Protein AF-A0A9D4Q2X6-F1 (afdb_monomer_lite)

Radius of gyration: 27.47 Å; chains: 1; bounding box: 66×45×101 Å

Foldseek 3Di:
DAWQDDDDDDQVRLQVQLVPDPFFPGKGWDFDDDPPDDTTIDMDTDTDPPDDPDVVVSVVSSVSSVPDQDPVNLVVLLQVLLVVCVVVVDAAAAEDEDDDDPDPVSVSNQSSQVVRNYHYQYDDPDDDPPDDPDNFPPDPPQKDKFFAAPPPRDTDDAPDKGFIKIAHPPDDQADPPCVPVSVPQADPVGIGGPQWIWGAHPVRTIDTQGGVVQWFFFPNDTDRQSVVQVVVVVDQQFPGKGWHFDQDPVTRTDIDMDTDTDPPPPPPDDDDDD

InterPro domains:
  IPR000873 AMP-dependent synthetase/ligase domain [PF00501] (66-124)
  IPR025110 AMP-binding enzyme, C-terminal domain [PF13193] (227-264)
  IPR042099 ANL, N-terminal domain [G3DSA:3.40.50.12780] (132-213)
  IPR045851 AMP-binding enzyme domain superfamily [G3DSA:3.30.300.30] (6-74)
  IPR045851 AMP-binding enzyme domain superfamily [G3DSA:3.30.300.30] (214-271)

Structure (mmCIF, N/CA/C/O backbone):
data_AF-A0A9D4Q2X6-F1
#
_entry.id   AF-A0A9D4Q2X6-F1
#
loop_
_atom_site.group_PDB
_atom_site.id
_atom_site.type_symbol
_atom_site.label_atom_id
_atom_site.label_alt_id
_atom_site.label_comp_id
_atom_site.label_asym_id
_atom_site.label_entity_id
_atom_site.label_seq_id
_atom_site.pdbx_PDB_ins_code
_atom_site.Cartn_x
_atom_site.Cartn_y
_atom_site.Cartn_z
_atom_site.occupancy
_atom_site.B_iso_or_equiv
_atom_site.auth_seq_id
_atom_site.auth_comp_id
_atom_site.auth_asym_id
_atom_site.auth_atom_id
_atom_site.pdbx_PDB_model_num
ATOM 1 N N . MET A 1 1 ? -19.205 -0.829 34.570 1.00 40.19 1 MET A N 1
ATOM 2 C CA . MET A 1 1 ? -19.498 -1.895 33.592 1.00 40.19 1 MET A CA 1
ATOM 3 C C . MET A 1 1 ? -20.241 -1.266 32.429 1.00 40.19 1 MET A C 1
ATOM 5 O O . MET A 1 1 ? -21.337 -0.755 32.636 1.00 40.19 1 MET A O 1
ATOM 9 N N . LEU A 1 2 ? -19.622 -1.224 31.252 1.00 48.28 2 LEU A N 1
ATOM 10 C CA . LEU A 1 2 ? -20.220 -0.668 30.037 1.00 48.28 2 LEU A CA 1
ATOM 11 C C . LEU A 1 2 ? -20.752 -1.806 29.184 1.00 48.28 2 LEU A C 1
ATOM 13 O O . LEU A 1 2 ? -19.996 -2.713 28.873 1.00 48.28 2 LEU A O 1
ATOM 17 N N . ILE A 1 3 ? -22.026 -1.750 28.811 1.00 49.75 3 ILE A N 1
ATOM 18 C CA . ILE A 1 3 ? -22.665 -2.747 27.951 1.00 49.75 3 ILE A CA 1
ATOM 19 C C . ILE A 1 3 ? -22.844 -2.111 26.568 1.00 49.75 3 ILE A C 1
ATOM 21 O O . ILE A 1 3 ? -23.600 -1.145 26.438 1.00 49.75 3 ILE A O 1
ATOM 25 N N . CYS A 1 4 ? -22.145 -2.623 25.552 1.00 48.72 4 CYS A N 1
ATOM 26 C CA . CYS A 1 4 ? -22.292 -2.166 24.167 1.00 48.72 4 CYS A CA 1
ATOM 27 C C . CYS A 1 4 ? -23.236 -3.119 23.419 1.00 48.72 4 CYS A C 1
ATOM 29 O O . CYS A 1 4 ? -22.913 -4.284 23.213 1.00 48.72 4 CYS A O 1
ATOM 31 N N . GLN A 1 5 ? -24.432 -2.646 23.058 1.00 49.84 5 GLN A N 1
ATOM 32 C CA . GLN A 1 5 ? -25.509 -3.493 22.517 1.00 49.84 5 GLN A CA 1
ATOM 33 C C . GLN A 1 5 ? -25.653 -3.439 20.987 1.00 49.84 5 GLN A C 1
ATOM 35 O O . GLN A 1 5 ? -26.525 -4.106 20.436 1.00 49.84 5 GLN A O 1
ATOM 40 N N . THR A 1 6 ? -24.853 -2.634 20.283 1.00 46.28 6 THR A N 1
ATOM 41 C CA . THR A 1 6 ? -25.181 -2.232 18.903 1.00 46.28 6 THR A CA 1
ATOM 42 C C . THR A 1 6 ? -24.290 -2.832 17.815 1.00 46.28 6 THR A C 1
ATOM 44 O O . THR A 1 6 ? -24.680 -2.763 16.649 1.00 46.28 6 THR A O 1
ATOM 47 N N . ARG A 1 7 ? -23.133 -3.439 18.135 1.00 55.47 7 ARG A N 1
ATOM 48 C CA . ARG A 1 7 ? -22.197 -3.998 17.133 1.00 55.47 7 ARG A CA 1
ATOM 49 C C . ARG A 1 7 ? -21.398 -5.202 17.644 1.00 55.47 7 ARG A C 1
ATOM 51 O O . ARG A 1 7 ? -21.260 -5.402 18.848 1.00 55.47 7 ARG A O 1
ATOM 58 N N . LYS A 1 8 ? -20.874 -6.005 16.710 1.00 58.06 8 LYS A N 1
ATOM 59 C CA . LYS A 1 8 ? -20.027 -7.172 17.001 1.00 58.06 8 LYS A CA 1
ATOM 60 C C . LYS A 1 8 ? -18.564 -6.738 17.086 1.00 58.06 8 LYS A C 1
ATOM 62 O O . LYS A 1 8 ? -17.915 -6.593 16.058 1.00 58.06 8 LYS A O 1
ATOM 67 N N . PHE A 1 9 ? -18.054 -6.575 18.299 1.00 61.25 9 PHE A N 1
ATOM 68 C CA . PHE A 1 9 ? -16.627 -6.381 18.557 1.00 61.25 9 PHE A CA 1
ATOM 69 C C . PHE A 1 9 ? -16.015 -7.684 19.071 1.00 61.25 9 PHE A C 1
ATOM 71 O O . PHE A 1 9 ? -16.656 -8.400 19.844 1.00 61.25 9 PHE A O 1
ATOM 78 N N . SER A 1 10 ? -14.771 -7.986 18.698 1.00 66.25 10 SER A N 1
ATOM 79 C CA . SER A 1 10 ? -13.974 -8.907 19.514 1.00 66.25 10 SER A CA 1
ATOM 80 C C . SER A 1 10 ? -13.552 -8.209 20.815 1.00 66.25 10 SER A C 1
ATOM 82 O O . SER A 1 10 ? -13.414 -6.983 20.845 1.00 66.25 10 SER A O 1
ATOM 84 N N . ALA A 1 11 ? -13.335 -8.973 21.890 1.00 71.50 11 ALA A N 1
ATOM 85 C CA . ALA A 1 11 ? -12.927 -8.410 23.182 1.00 71.50 11 ALA A CA 1
ATOM 86 C C . ALA A 1 11 ? -11.662 -7.544 23.049 1.00 71.50 11 ALA A C 1
ATOM 88 O O . ALA A 1 11 ? -11.651 -6.402 23.493 1.00 71.50 11 ALA A O 1
ATOM 89 N N . SER A 1 12 ? -10.662 -8.031 22.311 1.00 72.25 12 SER A N 1
ATOM 90 C CA . SER A 1 12 ? -9.411 -7.310 22.062 1.00 72.25 12 SER A CA 1
ATOM 91 C C . SER A 1 12 ? -9.580 -6.032 21.232 1.00 72.25 12 SER A C 1
ATOM 93 O O . SER A 1 12 ? -8.856 -5.066 21.443 1.00 72.25 12 SER A O 1
ATOM 95 N N . GLU A 1 13 ? -10.520 -5.996 20.278 1.00 71.69 13 GLU A N 1
ATOM 96 C CA . GLU A 1 13 ? -10.790 -4.780 19.490 1.00 71.69 13 GLU A CA 1
ATOM 97 C C . GLU A 1 13 ? -11.458 -3.702 20.352 1.00 71.69 13 GLU A C 1
ATOM 99 O O . GLU A 1 13 ? -11.101 -2.529 20.261 1.00 71.69 13 GLU A O 1
ATOM 104 N N . ALA A 1 14 ? -12.405 -4.102 21.206 1.00 75.19 14 ALA A N 1
ATOM 105 C CA . ALA A 1 14 ? -13.055 -3.189 22.138 1.00 75.19 14 ALA A CA 1
ATOM 106 C C . ALA A 1 14 ? -12.073 -2.660 23.196 1.00 75.19 14 ALA A C 1
ATOM 108 O O . ALA A 1 14 ? -12.105 -1.472 23.506 1.00 75.19 14 ALA A O 1
ATOM 109 N N . GLU A 1 15 ? -11.176 -3.510 23.708 1.00 82.69 15 GLU A N 1
ATOM 110 C CA . GLU A 1 15 ? -10.098 -3.095 24.616 1.00 82.69 15 GLU A CA 1
ATOM 111 C C . GLU A 1 15 ? -9.173 -2.077 23.949 1.00 82.69 15 GLU A C 1
ATOM 113 O O . GLU A 1 15 ? -8.945 -1.006 24.504 1.00 82.69 15 GLU A O 1
ATOM 118 N N . HIS A 1 16 ? -8.695 -2.365 22.735 1.00 80.75 16 HIS A N 1
ATOM 119 C CA . HIS A 1 16 ? -7.796 -1.460 22.022 1.00 80.75 16 HIS A CA 1
ATOM 120 C C . HIS A 1 16 ? -8.426 -0.085 21.783 1.00 80.75 16 HIS A C 1
ATOM 122 O O . HIS A 1 16 ? -7.803 0.928 22.080 1.00 80.75 16 HIS A O 1
ATOM 128 N N . CYS A 1 17 ? -9.679 -0.049 21.322 1.00 80.38 17 CYS A N 1
ATOM 129 C CA . CYS A 1 17 ? -10.402 1.201 21.109 1.00 80.38 17 CYS A CA 1
ATOM 130 C C . CYS A 1 17 ? -10.597 1.988 22.414 1.00 80.38 17 CYS A C 1
ATOM 132 O O . CYS A 1 17 ? -10.368 3.191 22.449 1.00 80.38 17 CYS A O 1
ATOM 134 N N . LEU A 1 18 ? -10.983 1.322 23.506 1.00 84.62 18 LEU A N 1
ATOM 135 C CA . LEU A 1 18 ? -11.177 1.997 24.791 1.00 84.62 18 LEU A CA 1
ATOM 136 C C . LEU A 1 18 ? -9.863 2.560 25.353 1.00 84.62 18 LEU A C 1
ATOM 138 O O . LEU A 1 18 ? -9.887 3.632 25.950 1.00 84.62 18 LEU A O 1
ATOM 142 N N . MET A 1 19 ? -8.726 1.895 25.124 1.00 86.25 19 MET A N 1
ATOM 143 C CA . MET A 1 19 ? -7.404 2.374 25.554 1.00 86.25 19 MET A CA 1
ATOM 144 C C . MET A 1 19 ? -6.960 3.684 24.883 1.00 86.25 19 MET A C 1
ATOM 146 O O . MET A 1 19 ? -6.108 4.384 25.434 1.00 86.25 19 MET A O 1
ATOM 150 N N . GLU A 1 20 ? -7.519 4.037 23.722 1.00 84.75 20 GLU A N 1
ATOM 151 C CA . GLU A 1 20 ? -7.217 5.299 23.029 1.00 84.75 20 GLU A CA 1
ATOM 152 C C . GLU A 1 20 ? -7.925 6.510 23.651 1.00 84.75 20 GLU A C 1
ATOM 154 O O . GLU A 1 20 ? -7.536 7.655 23.412 1.00 84.75 20 GLU A O 1
ATOM 159 N N . HIS A 1 21 ? -8.940 6.282 24.485 1.00 86.50 21 HIS A N 1
ATOM 160 C CA . HIS A 1 21 ? -9.690 7.357 25.113 1.00 86.50 21 HIS A CA 1
ATOM 161 C C . HIS A 1 21 ? -8.892 8.033 26.244 1.00 86.50 21 HIS A C 1
ATOM 163 O O . HIS A 1 21 ? -8.263 7.387 27.087 1.00 86.50 21 HIS A O 1
ATOM 169 N N . GLU A 1 22 ? -8.957 9.364 26.328 1.00 89.00 22 GLU A N 1
ATOM 170 C CA . GLU A 1 22 ? -8.190 10.161 27.302 1.00 89.00 22 GLU A CA 1
ATOM 171 C C . GLU A 1 22 ? -8.501 9.818 28.768 1.00 89.00 22 GLU A C 1
ATOM 173 O O . GLU A 1 22 ? -7.621 9.864 29.629 1.00 89.00 22 GLU A O 1
ATOM 178 N N . ALA A 1 23 ? -9.734 9.401 29.043 1.00 88.50 23 ALA A N 1
ATOM 179 C CA . ALA A 1 23 ? -10.180 9.040 30.382 1.00 88.50 23 ALA A CA 1
ATOM 180 C C . ALA A 1 23 ? -9.752 7.632 30.830 1.00 88.50 23 ALA A C 1
ATOM 182 O O . ALA A 1 23 ? -9.864 7.333 32.017 1.00 88.50 23 ALA A O 1
ATOM 183 N N . VAL A 1 24 ? -9.304 6.761 29.919 1.00 89.44 24 VAL A N 1
ATOM 184 C CA . VAL A 1 24 ? -9.076 5.332 30.195 1.00 89.44 24 VAL A CA 1
ATOM 185 C C . VAL A 1 24 ? -7.614 5.084 30.548 1.00 89.44 24 VAL A C 1
ATOM 187 O O . VAL A 1 24 ? -6.710 5.414 29.788 1.00 89.44 24 VAL A O 1
ATOM 190 N N . GLU A 1 25 ? -7.381 4.524 31.730 1.00 90.31 25 GLU A N 1
ATOM 191 C CA . GLU A 1 25 ? -6.063 4.084 32.195 1.00 90.31 25 GLU A CA 1
ATOM 192 C C . GLU A 1 25 ? -5.816 2.614 31.859 1.00 90.31 25 GLU A C 1
ATOM 194 O O . GLU A 1 25 ? -4.731 2.268 31.399 1.00 90.31 25 GLU A O 1
ATOM 199 N N . ASP A 1 26 ? -6.833 1.779 32.070 1.00 89.12 26 ASP A N 1
ATOM 200 C CA . ASP A 1 26 ? -6.803 0.343 31.809 1.00 89.12 26 ASP A CA 1
ATOM 201 C C . ASP A 1 26 ? -8.219 -0.167 31.506 1.00 89.12 26 ASP A C 1
ATOM 203 O O . ASP A 1 26 ? -9.219 0.443 31.910 1.00 89.12 26 ASP A O 1
ATOM 207 N N . VAL A 1 27 ? -8.329 -1.284 30.792 1.00 90.06 27 VAL A N 1
ATOM 208 C CA . VAL A 1 27 ? -9.616 -1.854 30.392 1.00 90.06 27 VAL A CA 1
ATOM 209 C C . VAL A 1 27 ? -9.547 -3.366 30.231 1.00 90.06 27 VAL A C 1
ATOM 211 O O . VAL A 1 27 ? -8.578 -3.918 29.725 1.00 90.06 27 VAL A O 1
ATOM 214 N N . SER A 1 28 ? -10.632 -4.035 30.609 1.00 85.69 28 SER A N 1
ATOM 215 C CA . SER A 1 28 ? -10.859 -5.440 30.281 1.00 85.69 28 SER A CA 1
ATOM 216 C C . SER A 1 28 ? -12.276 -5.638 29.758 1.00 85.69 28 SER A C 1
ATOM 218 O O . SER A 1 28 ? -13.238 -5.127 30.343 1.00 85.69 28 SER A O 1
ATOM 220 N N . VAL A 1 29 ? -12.416 -6.376 28.655 1.00 84.06 29 VAL A N 1
ATOM 221 C CA . VAL A 1 29 ? -13.706 -6.658 28.015 1.00 84.06 29 VAL A CA 1
ATOM 222 C C . VAL A 1 29 ? -14.030 -8.142 28.120 1.00 84.06 29 VAL A C 1
ATOM 224 O O . VAL A 1 29 ? -13.258 -9.011 27.729 1.00 84.06 29 VAL A O 1
ATOM 227 N N . THR A 1 30 ? -15.226 -8.442 28.620 1.00 80.50 30 THR A N 1
ATOM 228 C CA . THR A 1 30 ? -15.731 -9.811 28.778 1.00 80.50 30 THR A CA 1
ATOM 229 C C . THR A 1 30 ? -17.093 -9.956 28.115 1.00 80.50 30 THR A C 1
ATOM 231 O O . THR A 1 30 ? -17.861 -9.003 28.056 1.00 80.50 30 THR A O 1
ATOM 234 N N . GLY A 1 31 ? -17.409 -11.138 27.590 1.00 74.75 31 GLY A N 1
ATOM 235 C CA . GLY A 1 31 ? -18.745 -11.426 27.068 1.00 74.75 31 GLY A CA 1
ATOM 236 C C . GLY A 1 31 ? -19.702 -11.791 28.201 1.00 74.75 31 GLY A C 1
ATOM 237 O O . GLY A 1 31 ? -19.431 -12.726 28.952 1.00 74.75 31 GLY A O 1
ATOM 238 N N . ILE A 1 32 ? -20.823 -11.079 28.324 1.00 74.94 32 ILE A N 1
ATOM 239 C CA . ILE A 1 32 ? -21.954 -11.508 29.151 1.00 74.94 32 ILE A CA 1
ATOM 240 C C . ILE A 1 32 ? -22.856 -12.384 28.273 1.00 74.94 32 ILE A C 1
ATOM 242 O O . ILE A 1 32 ? -23.404 -11.873 27.289 1.00 74.94 32 ILE A O 1
ATOM 246 N N . PRO A 1 33 ? -23.055 -13.670 28.615 1.00 67.94 33 PRO A N 1
ATOM 247 C CA . PRO A 1 33 ? -23.940 -14.546 27.858 1.00 67.94 33 PRO A CA 1
ATOM 248 C C . PRO A 1 33 ? -25.366 -13.988 27.845 1.00 67.94 33 PRO A C 1
ATOM 250 O O . PRO A 1 33 ? -25.947 -13.744 28.906 1.00 67.94 33 PRO A O 1
ATOM 253 N N . ALA A 1 34 ? -25.938 -13.795 26.656 1.00 64.19 34 ALA A N 1
ATOM 254 C CA . ALA A 1 34 ? -27.324 -13.374 26.486 1.00 64.19 34 ALA A CA 1
ATOM 255 C C . ALA A 1 34 ? -28.153 -14.488 25.819 1.00 64.19 34 ALA A C 1
ATOM 257 O O . ALA A 1 34 ? -27.620 -15.216 24.986 1.00 64.19 34 ALA A O 1
ATOM 258 N N . PRO A 1 35 ? -29.450 -14.641 26.159 1.00 57.12 35 PRO A N 1
ATOM 259 C CA . PRO A 1 35 ? -30.280 -15.730 25.632 1.00 57.12 35 PRO A CA 1
ATOM 260 C C . PRO A 1 35 ? -30.476 -15.684 24.109 1.00 57.12 35 PRO A C 1
ATOM 262 O O . PRO A 1 35 ? -30.512 -16.731 23.468 1.00 57.12 35 PRO A O 1
ATOM 265 N N . ASP A 1 36 ? -30.566 -14.474 23.544 1.00 61.09 36 ASP A N 1
ATOM 266 C CA . ASP A 1 36 ? -30.977 -14.242 22.149 1.00 61.09 36 ASP A CA 1
ATOM 267 C C . ASP A 1 36 ? -29.919 -13.491 21.313 1.00 61.09 36 ASP A C 1
ATOM 269 O O . ASP A 1 36 ? -30.036 -13.390 20.090 1.00 61.09 36 ASP A O 1
ATOM 273 N N . LEU A 1 37 ? -28.873 -12.9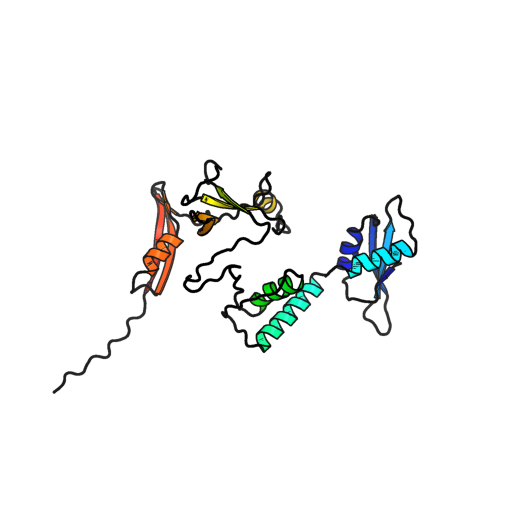65 21.961 1.00 53.72 37 LEU A N 1
ATOM 274 C CA . LEU A 1 37 ? -27.729 -12.320 21.320 1.00 53.72 37 LEU A CA 1
ATOM 275 C C . LEU A 1 37 ? -26.468 -13.151 21.569 1.00 53.72 37 LEU A C 1
ATOM 277 O O . LEU A 1 37 ? -26.217 -13.600 22.682 1.00 53.72 37 LEU A O 1
ATOM 281 N N . GLN A 1 38 ? -25.642 -13.286 20.532 1.00 57.28 38 GLN A N 1
ATOM 282 C CA . GLN A 1 38 ? -24.224 -13.621 20.680 1.00 57.28 38 GLN A CA 1
ATOM 283 C C . GLN A 1 38 ? -23.616 -12.685 21.752 1.00 57.28 38 GLN A C 1
ATOM 285 O O . GLN A 1 38 ? -23.950 -11.502 21.724 1.00 57.28 38 GLN A O 1
ATOM 290 N N . ASP A 1 39 ? -22.824 -13.222 22.692 1.00 62.94 39 ASP A N 1
ATOM 291 C CA . ASP A 1 39 ? -22.365 -12.580 23.943 1.00 62.94 39 ASP A CA 1
ATOM 292 C C . ASP A 1 39 ? -22.304 -11.044 23.918 1.00 62.94 39 ASP A C 1
ATOM 294 O O . ASP A 1 39 ? -21.647 -10.446 23.064 1.00 62.94 39 ASP A O 1
ATOM 298 N N . ILE A 1 40 ? -22.955 -10.390 24.886 1.00 67.12 40 ILE A N 1
ATOM 299 C CA . ILE A 1 40 ? -22.950 -8.928 24.979 1.00 67.12 40 ILE A CA 1
ATOM 300 C C . ILE A 1 40 ? -21.611 -8.482 25.581 1.00 67.12 40 ILE A C 1
ATOM 302 O O . ILE A 1 40 ? -21.337 -8.821 26.736 1.00 67.12 40 ILE A O 1
ATOM 306 N N . PRO A 1 41 ? -20.779 -7.708 24.864 1.00 67.62 41 PRO A N 1
ATOM 307 C CA . PRO A 1 41 ? -19.504 -7.253 25.397 1.00 67.62 41 PRO A CA 1
ATOM 308 C C . PRO A 1 41 ? -19.729 -6.272 26.555 1.00 67.62 41 PRO A C 1
ATOM 310 O O . PRO A 1 41 ? -20.419 -5.254 26.423 1.00 67.62 41 PRO A O 1
ATOM 313 N N . ALA A 1 42 ? -19.123 -6.596 27.692 1.00 79.50 42 ALA A N 1
ATOM 314 C CA . ALA A 1 42 ? -19.109 -5.815 28.911 1.00 79.50 42 ALA A CA 1
ATOM 315 C C . ALA A 1 42 ? -17.682 -5.384 29.254 1.00 79.50 42 ALA A C 1
ATOM 317 O O . ALA A 1 42 ? -16.818 -6.223 29.514 1.00 79.50 42 ALA A O 1
ATOM 318 N N . ALA A 1 43 ? -17.447 -4.072 29.283 1.00 83.12 43 ALA A N 1
ATOM 319 C CA . ALA A 1 43 ? -16.150 -3.501 29.629 1.00 83.12 43 ALA A CA 1
ATOM 320 C C . ALA A 1 43 ? -16.091 -3.074 31.103 1.00 83.12 43 ALA A C 1
ATOM 322 O O . ALA A 1 43 ? -17.002 -2.406 31.622 1.00 83.12 43 ALA A O 1
ATOM 323 N N . ILE A 1 44 ? -14.994 -3.425 31.768 1.00 86.31 44 ILE A N 1
ATOM 324 C CA . ILE A 1 44 ? -14.558 -2.862 33.045 1.00 86.31 44 ILE A CA 1
ATOM 325 C C . ILE A 1 44 ? -13.431 -1.887 32.721 1.00 86.31 44 ILE A C 1
ATOM 327 O O . ILE A 1 44 ? -12.443 -2.278 32.113 1.00 86.31 44 ILE A O 1
ATOM 331 N N . VAL A 1 45 ? -13.607 -0.622 33.099 1.00 88.06 45 VAL A N 1
ATOM 332 C CA . VAL A 1 45 ? -12.703 0.479 32.754 1.00 88.06 45 VAL A CA 1
ATOM 333 C C . VAL A 1 45 ? -12.138 1.068 34.038 1.00 88.06 45 VAL A C 1
ATOM 335 O O . VAL A 1 45 ? -12.902 1.409 34.945 1.00 88.06 45 VAL A O 1
ATOM 338 N N . VAL A 1 46 ? -10.818 1.203 34.098 1.00 88.81 46 VAL A N 1
ATOM 339 C CA . VAL A 1 46 ? -10.099 1.986 35.104 1.00 88.81 46 VAL A CA 1
ATOM 340 C C . VAL A 1 46 ? -9.879 3.378 34.526 1.00 88.81 46 VAL A C 1
ATOM 342 O O . VAL A 1 46 ? -9.381 3.518 33.411 1.00 88.81 46 VAL A O 1
ATOM 345 N N . THR A 1 47 ? -10.294 4.412 35.253 1.00 90.69 47 THR A N 1
ATOM 346 C CA . THR A 1 47 ? -10.209 5.801 34.787 1.00 90.69 47 THR A CA 1
ATOM 347 C C . THR A 1 47 ? -8.946 6.486 35.291 1.00 90.69 47 THR A C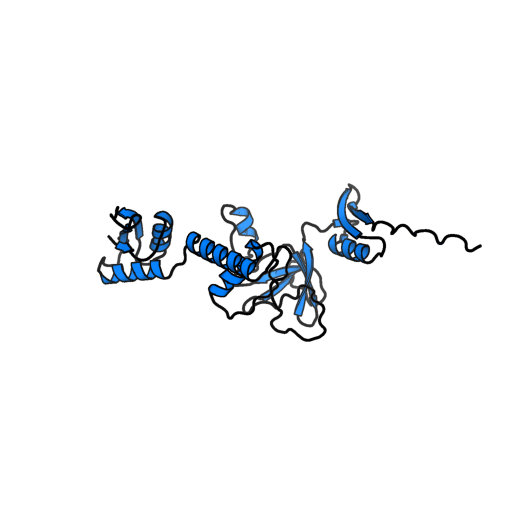 1
ATOM 349 O O . THR A 1 47 ? -8.629 6.357 36.473 1.00 90.69 47 THR A O 1
ATOM 352 N N . ARG A 1 48 ? -8.296 7.295 34.445 1.00 89.69 48 ARG A N 1
ATOM 353 C CA . ARG A 1 48 ? -7.147 8.123 34.844 1.00 89.69 48 ARG A CA 1
ATOM 354 C C . ARG A 1 48 ? -7.532 9.142 35.924 1.00 89.69 48 ARG A C 1
ATOM 356 O O . ARG A 1 48 ? -8.678 9.594 36.013 1.00 89.69 48 ARG A O 1
ATOM 363 N N . ASN A 1 49 ? -6.542 9.573 36.707 1.00 82.94 49 ASN A N 1
ATOM 364 C CA . ASN A 1 49 ? -6.709 10.619 37.720 1.00 82.94 49 ASN A CA 1
ATOM 365 C C . ASN A 1 49 ? -7.301 11.908 37.119 1.00 82.94 49 ASN A C 1
ATOM 367 O O . ASN A 1 49 ? -6.740 12.478 36.188 1.00 82.94 49 ASN A O 1
ATOM 371 N N . GLY A 1 50 ? -8.416 12.379 37.687 1.00 85.06 50 GLY A N 1
ATOM 372 C CA . GLY A 1 50 ? -9.142 13.570 37.223 1.00 85.06 50 GLY A CA 1
ATOM 373 C C . GLY A 1 50 ? -10.471 13.269 36.524 1.00 85.06 50 GLY A C 1
ATOM 374 O O . GLY A 1 50 ? -11.290 14.174 36.378 1.00 85.06 50 GLY A O 1
ATOM 375 N N . TYR A 1 51 ? -10.730 12.006 36.178 1.00 86.75 51 TYR A N 1
ATOM 376 C CA . TYR A 1 51 ? -12.005 11.564 35.619 1.00 86.75 51 TYR A CA 1
ATOM 377 C C . TYR A 1 51 ? -12.851 10.872 36.691 1.00 86.75 51 TYR A C 1
ATOM 379 O O . TYR A 1 51 ? -12.350 10.083 37.490 1.00 86.75 51 TYR A O 1
ATOM 387 N N . THR A 1 52 ? -14.148 11.188 36.727 1.00 86.00 52 THR A N 1
ATOM 388 C CA . THR A 1 52 ? -15.104 10.543 37.637 1.00 86.00 52 THR A CA 1
ATOM 389 C C . THR A 1 52 ? -15.894 9.495 36.856 1.00 86.00 52 THR A C 1
ATOM 391 O O . THR A 1 52 ? -16.429 9.833 35.800 1.00 86.00 52 THR A O 1
ATOM 394 N N . PRO A 1 53 ? -16.002 8.246 37.342 1.00 86.25 53 PRO A N 1
ATOM 395 C CA . PRO A 1 53 ? -16.793 7.210 36.690 1.00 86.25 53 PRO A CA 1
ATOM 396 C C . PRO A 1 53 ? -18.291 7.478 36.895 1.00 86.25 53 PRO A C 1
ATOM 398 O O . PRO A 1 53 ? -18.923 6.936 37.802 1.00 86.25 53 PRO A O 1
ATOM 401 N N . ASP A 1 54 ? -18.850 8.350 36.059 1.00 90.06 54 ASP A N 1
ATOM 402 C CA . ASP A 1 54 ? -20.267 8.699 36.024 1.00 90.06 54 ASP A CA 1
ATOM 403 C C . ASP A 1 54 ? -20.962 8.157 34.760 1.00 90.06 54 ASP A C 1
ATOM 405 O O . ASP A 1 54 ? -20.344 7.597 33.849 1.00 90.06 54 ASP A O 1
ATOM 409 N N . GLN A 1 55 ? -22.290 8.296 34.706 1.00 84.75 55 GLN A N 1
ATOM 410 C CA . GLN A 1 55 ? -23.072 7.851 33.549 1.00 84.75 55 GLN A CA 1
ATOM 411 C C . GLN A 1 55 ? -22.701 8.625 32.273 1.00 84.75 55 GLN A C 1
ATOM 413 O O . GLN A 1 55 ? -22.783 8.081 31.176 1.00 84.75 55 GLN A O 1
ATOM 418 N N . LYS A 1 56 ? -22.252 9.876 32.415 1.00 86.19 56 LYS A N 1
ATOM 419 C CA . LYS A 1 56 ? -21.860 10.726 31.293 1.00 86.19 56 LYS A CA 1
ATOM 420 C C . LYS A 1 56 ? -20.601 10.189 30.615 1.00 86.19 56 LYS A C 1
ATOM 422 O O . LYS A 1 56 ? -20.606 10.025 29.401 1.00 86.19 56 LYS A O 1
ATOM 427 N N . LEU A 1 57 ? -19.572 9.854 31.389 1.00 86.00 57 LEU A N 1
ATOM 428 C CA . LEU A 1 57 ? -18.358 9.208 30.903 1.00 86.00 57 LEU A CA 1
ATOM 429 C C . LEU A 1 57 ? -18.668 7.831 30.310 1.00 86.00 57 LEU A C 1
ATOM 431 O O . LEU A 1 57 ? -18.101 7.445 29.294 1.00 86.00 57 LEU A O 1
ATOM 435 N N . ALA A 1 58 ? -19.601 7.093 30.912 1.00 85.06 58 ALA A N 1
ATOM 436 C CA . ALA A 1 58 ? -20.035 5.814 30.369 1.00 85.06 58 ALA A CA 1
ATOM 437 C C . ALA A 1 58 ? -20.665 5.940 28.973 1.00 85.06 58 ALA A C 1
ATOM 439 O O . ALA A 1 58 ? -20.430 5.089 28.116 1.00 85.06 58 ALA A O 1
ATOM 440 N N . ASP A 1 59 ? -21.472 6.972 28.740 1.00 83.75 59 ASP A N 1
ATOM 441 C CA . ASP A 1 59 ? -22.102 7.203 27.441 1.00 83.75 59 ASP A CA 1
ATOM 442 C C . ASP A 1 59 ? -21.121 7.796 26.417 1.00 83.75 59 ASP A C 1
ATOM 444 O O . ASP A 1 59 ? -21.170 7.422 25.247 1.00 83.75 59 ASP A O 1
ATOM 448 N N . ASP A 1 60 ? -20.172 8.616 26.868 1.00 86.00 60 ASP A N 1
ATOM 449 C CA . ASP A 1 60 ? -19.055 9.129 26.066 1.00 86.00 60 ASP A CA 1
ATOM 450 C C . ASP A 1 60 ? -18.148 7.999 25.550 1.00 86.00 60 ASP A C 1
ATOM 452 O O . ASP A 1 60 ? -17.919 7.867 24.350 1.00 86.00 60 ASP A O 1
ATOM 456 N N . LEU A 1 61 ? -17.749 7.072 26.427 1.00 84.94 61 LEU A N 1
ATOM 457 C CA . LEU A 1 61 ? -16.965 5.891 26.048 1.00 84.94 61 LEU A CA 1
ATOM 458 C C . LEU A 1 61 ? -17.712 4.985 25.059 1.00 84.94 61 LEU A C 1
ATOM 460 O O . LEU A 1 61 ? -17.106 4.429 24.144 1.00 84.94 61 LEU A O 1
ATOM 464 N N . LYS A 1 62 ? -19.036 4.839 25.201 1.00 81.69 62 LYS A N 1
ATOM 465 C CA . LYS A 1 62 ? -19.844 4.096 24.218 1.00 81.69 62 LYS A CA 1
ATOM 466 C C . LYS A 1 62 ? -19.863 4.791 22.860 1.00 81.69 62 LYS A C 1
ATOM 468 O O . LYS A 1 62 ? -19.806 4.103 21.845 1.00 81.69 62 LYS A O 1
ATOM 473 N N . LEU A 1 63 ? -19.971 6.121 22.836 1.00 80.81 63 LEU A N 1
ATOM 474 C CA . LEU A 1 63 ? -19.925 6.909 21.603 1.00 80.81 63 LEU A CA 1
ATOM 475 C C . LEU A 1 63 ? -18.557 6.798 20.930 1.00 80.81 63 LEU A C 1
ATOM 477 O O . LEU A 1 63 ? -18.507 6.546 19.729 1.00 80.81 63 LEU A O 1
ATOM 481 N N . HIS A 1 64 ? -17.475 6.887 21.705 1.00 81.94 64 HIS A N 1
ATOM 482 C CA . HIS A 1 64 ? -16.110 6.707 21.217 1.00 81.94 64 HIS A CA 1
ATOM 483 C C . HIS A 1 64 ? -15.931 5.354 20.518 1.00 81.94 64 HIS A C 1
ATOM 485 O O . HIS A 1 64 ? -15.449 5.299 19.392 1.00 81.94 64 HIS A O 1
ATOM 491 N N . VAL A 1 65 ? -16.408 4.268 21.134 1.00 76.00 65 VAL A N 1
ATOM 492 C CA . VAL A 1 65 ? -16.368 2.929 20.524 1.00 76.00 65 VAL A CA 1
ATOM 493 C C . VAL A 1 65 ? -17.283 2.822 19.296 1.00 76.00 65 VAL A C 1
ATOM 495 O O . VAL A 1 65 ? -16.956 2.123 18.340 1.00 76.00 65 VAL A O 1
ATOM 498 N N . ALA A 1 66 ? -18.432 3.504 19.291 1.00 69.19 66 ALA A N 1
ATOM 499 C CA . ALA A 1 66 ? -19.399 3.441 18.193 1.00 69.19 66 ALA A CA 1
ATOM 500 C C . ALA A 1 66 ? -18.943 4.168 16.913 1.00 69.19 66 ALA A C 1
ATOM 502 O O . ALA A 1 66 ? -19.375 3.784 15.818 1.00 69.19 66 ALA A O 1
ATOM 503 N N . ASP A 1 67 ? -18.103 5.196 17.049 1.00 68.75 67 ASP A N 1
ATOM 504 C CA . ASP A 1 67 ? -17.565 5.974 15.925 1.00 68.75 67 ASP A CA 1
ATOM 505 C C . ASP A 1 67 ? -16.409 5.257 15.206 1.00 68.75 67 ASP A C 1
ATOM 507 O O . ASP A 1 67 ? -16.101 5.543 14.050 1.00 68.75 67 ASP A O 1
ATOM 511 N N . GLN A 1 68 ? -15.814 4.247 15.843 1.00 68.69 68 GLN A N 1
ATOM 512 C CA . GLN A 1 68 ? -14.741 3.462 15.245 1.00 68.69 68 GLN A CA 1
ATOM 513 C C . GLN A 1 68 ? -15.282 2.367 14.311 1.00 68.69 68 GLN A C 1
ATOM 515 O O . GLN A 1 68 ? -16.345 1.771 14.520 1.00 68.69 68 GLN A O 1
ATOM 520 N N . VAL A 1 69 ? -14.524 2.081 13.250 1.00 65.44 69 VAL A N 1
ATOM 521 C CA . VAL A 1 69 ? -14.746 0.931 12.363 1.00 65.44 69 VAL A CA 1
ATOM 522 C C . VAL A 1 69 ? -13.637 -0.074 12.627 1.00 65.44 69 VAL A C 1
ATOM 524 O O . VAL A 1 69 ? -12.464 0.225 12.416 1.00 65.44 69 VAL A O 1
ATOM 527 N N . THR A 1 70 ? -13.994 -1.282 13.056 1.00 71.38 70 THR A N 1
ATOM 528 C CA . THR A 1 70 ? -12.994 -2.331 13.280 1.00 71.38 70 THR A CA 1
ATOM 529 C C . THR A 1 70 ? -12.432 -2.859 11.957 1.00 71.38 70 THR A C 1
ATOM 531 O O . THR A 1 70 ? -13.069 -2.783 10.900 1.00 71.38 70 THR A O 1
ATOM 534 N N . TYR A 1 71 ? -11.247 -3.474 11.997 1.00 66.75 71 TYR A N 1
ATOM 535 C CA . TYR A 1 71 ? -10.666 -4.131 10.821 1.00 66.75 71 TYR A CA 1
ATOM 536 C C . TYR A 1 71 ? -11.546 -5.264 10.283 1.00 66.75 71 TYR A C 1
ATOM 538 O O . TYR A 1 71 ? -11.595 -5.487 9.069 1.00 66.75 71 TYR A O 1
ATOM 546 N N . SER A 1 72 ? -12.231 -5.991 11.168 1.00 70.25 72 SER A N 1
ATOM 547 C CA . SER A 1 72 ? -13.175 -7.043 10.794 1.00 70.25 72 SER A CA 1
ATOM 548 C C . SER A 1 72 ? -14.389 -6.468 10.053 1.00 70.25 72 SER A C 1
ATOM 550 O O . SER A 1 72 ? -14.703 -6.920 8.949 1.00 70.25 72 SER A O 1
ATOM 552 N N . GLU A 1 73 ? -14.997 -5.400 10.576 1.00 74.56 73 GLU A N 1
ATOM 553 C CA . G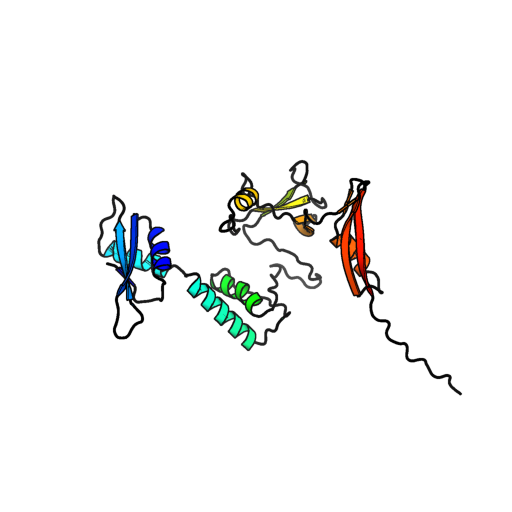LU A 1 73 ? -16.106 -4.699 9.923 1.00 74.56 73 GLU A CA 1
ATOM 554 C C . GLU A 1 73 ? -15.700 -4.090 8.578 1.00 74.56 73 GLU A C 1
ATOM 556 O O . GLU A 1 73 ? -16.434 -4.209 7.591 1.00 74.56 73 GLU A O 1
ATOM 561 N N . LEU A 1 74 ? -14.521 -3.463 8.513 1.00 80.94 74 LEU A N 1
ATOM 562 C CA . LEU A 1 74 ? -13.971 -2.921 7.274 1.00 80.94 74 LEU A CA 1
ATOM 563 C C . LEU A 1 74 ? -13.794 -4.032 6.236 1.00 80.94 74 LEU A C 1
ATOM 565 O O . LEU A 1 74 ? -14.265 -3.901 5.108 1.00 80.94 74 LEU A O 1
ATOM 569 N N . ARG A 1 75 ? -13.191 -5.162 6.619 1.00 81.62 75 ARG A N 1
ATOM 570 C CA . ARG A 1 75 ? -13.001 -6.322 5.737 1.00 81.62 75 ARG A CA 1
ATOM 571 C C . ARG A 1 75 ? -14.325 -6.862 5.197 1.00 81.62 75 ARG A C 1
ATOM 573 O O . ARG A 1 75 ? -14.407 -7.196 4.015 1.00 81.62 75 ARG A O 1
ATOM 580 N N . ASP A 1 76 ? -15.364 -6.921 6.021 1.00 85.31 76 ASP A N 1
ATOM 581 C CA . ASP A 1 76 ? -16.690 -7.373 5.592 1.00 85.31 76 ASP A CA 1
ATOM 582 C C . ASP A 1 76 ? -17.383 -6.365 4.667 1.00 85.31 76 ASP A C 1
ATOM 584 O O . ASP A 1 76 ? -18.046 -6.755 3.700 1.00 85.31 76 ASP A O 1
ATOM 588 N N . LYS A 1 77 ? -17.211 -5.058 4.905 1.00 86.94 77 LYS A N 1
ATOM 589 C CA . LYS A 1 77 ? -17.643 -4.010 3.963 1.00 86.94 77 LYS A CA 1
ATOM 590 C C . LYS A 1 77 ? -16.925 -4.153 2.615 1.00 86.94 77 LYS A C 1
ATOM 592 O O . LYS A 1 77 ? -17.604 -4.170 1.588 1.00 86.94 77 LYS A O 1
ATOM 597 N N . LEU A 1 78 ? -15.605 -4.361 2.621 1.00 89.62 78 LEU A N 1
ATOM 598 C CA . LEU A 1 78 ? -14.810 -4.560 1.405 1.00 89.62 78 LEU A CA 1
ATOM 599 C C . LEU A 1 78 ? -15.274 -5.789 0.609 1.00 89.62 78 LEU A C 1
ATOM 601 O O . LEU A 1 78 ? -15.513 -5.724 -0.594 1.00 89.62 78 LEU A O 1
ATOM 605 N N . ARG A 1 79 ? -15.484 -6.925 1.284 1.00 91.06 79 ARG A N 1
ATOM 606 C CA . ARG A 1 79 ? -15.959 -8.162 0.640 1.00 91.06 79 ARG A CA 1
ATOM 607 C C . ARG A 1 79 ? -17.340 -8.007 0.011 1.00 91.06 79 ARG A C 1
ATOM 609 O O . ARG A 1 79 ? -17.558 -8.495 -1.097 1.00 91.06 79 ARG A O 1
ATOM 616 N N . ARG A 1 80 ? -18.268 -7.331 0.697 1.00 90.81 80 ARG A N 1
ATOM 617 C CA . ARG A 1 80 ? -19.613 -7.058 0.164 1.00 90.81 80 ARG A CA 1
ATOM 618 C C . ARG A 1 80 ? -19.561 -6.145 -1.054 1.00 90.81 80 ARG A C 1
ATOM 620 O O . ARG A 1 80 ? -20.221 -6.436 -2.046 1.00 90.81 80 ARG A O 1
ATOM 627 N N . CYS A 1 81 ? -18.752 -5.091 -1.003 1.00 91.44 81 CYS A N 1
ATOM 628 C CA . CYS A 1 81 ? -18.559 -4.189 -2.133 1.00 91.44 81 CYS A CA 1
ATOM 629 C C . CYS A 1 81 ? -17.921 -4.918 -3.331 1.00 91.44 81 CYS A C 1
ATOM 631 O O . CYS A 1 81 ? -18.432 -4.830 -4.443 1.00 91.44 81 CYS A O 1
ATOM 633 N N . ALA A 1 82 ? -16.908 -5.758 -3.104 1.00 91.81 82 ALA A N 1
ATOM 634 C CA . ALA A 1 82 ? -16.317 -6.595 -4.149 1.00 91.81 82 ALA A CA 1
ATOM 635 C C . ALA A 1 82 ? -17.323 -7.591 -4.763 1.00 91.81 82 ALA A C 1
ATOM 637 O O . ALA A 1 82 ? -17.337 -7.807 -5.975 1.00 91.81 82 ALA A O 1
ATOM 638 N N . ALA A 1 83 ? -18.192 -8.201 -3.950 1.00 92.94 83 ALA A N 1
ATOM 639 C CA . ALA A 1 83 ? -19.268 -9.061 -4.448 1.00 92.94 83 ALA A CA 1
ATOM 640 C C . ALA A 1 83 ? -20.285 -8.278 -5.294 1.00 92.94 83 ALA A C 1
ATOM 642 O O . ALA A 1 83 ? -20.750 -8.780 -6.317 1.00 92.94 83 ALA A O 1
ATOM 643 N N . TRP A 1 84 ? -20.586 -7.039 -4.902 1.00 94.56 84 TRP A N 1
ATOM 644 C CA . TRP A 1 84 ? -21.425 -6.140 -5.684 1.00 94.56 84 TRP A CA 1
ATOM 645 C C . TRP A 1 84 ? -20.766 -5.752 -7.016 1.00 94.56 84 TRP A C 1
ATOM 647 O O . TRP A 1 84 ? -21.412 -5.850 -8.051 1.00 94.56 84 TRP A O 1
ATOM 657 N N . TYR A 1 85 ? -19.469 -5.436 -7.051 1.00 92.50 85 TYR A N 1
ATOM 658 C CA . TYR A 1 85 ? -18.759 -5.192 -8.316 1.00 92.50 85 TYR A CA 1
ATOM 659 C C . TYR A 1 85 ? -18.844 -6.383 -9.276 1.00 92.50 85 TYR A C 1
ATOM 661 O O . TYR A 1 85 ? -19.151 -6.206 -10.454 1.00 92.50 85 TYR A O 1
ATOM 669 N N . ARG A 1 86 ? -18.664 -7.609 -8.770 1.00 92.19 86 ARG A N 1
ATOM 670 C CA . ARG A 1 86 ? -18.853 -8.824 -9.580 1.00 92.19 86 ARG A CA 1
ATOM 671 C C . ARG A 1 86 ? -20.279 -8.946 -10.119 1.00 92.19 86 ARG A C 1
ATOM 673 O O . ARG A 1 86 ? -20.452 -9.380 -11.254 1.00 92.19 86 ARG A O 1
ATOM 680 N N . SER A 1 87 ? -21.296 -8.551 -9.345 1.00 93.25 87 SER A N 1
ATOM 681 C CA . SER A 1 87 ? -22.693 -8.571 -9.808 1.00 93.25 87 SER A CA 1
ATOM 682 C C . SER A 1 87 ? -22.988 -7.506 -10.867 1.00 93.25 87 SER A C 1
ATOM 684 O O . SER A 1 87 ? -23.851 -7.726 -11.712 1.00 93.25 87 SER A O 1
ATOM 686 N N . GLN A 1 88 ? -22.238 -6.400 -10.872 1.00 92.44 88 GLN A N 1
ATOM 687 C CA . GLN A 1 88 ? -22.258 -5.402 -11.948 1.00 92.44 88 GLN A CA 1
ATOM 688 C C . GLN A 1 88 ? -21.464 -5.838 -13.191 1.00 92.44 88 GLN A C 1
ATOM 690 O O . GLN A 1 88 ? -21.451 -5.126 -14.191 1.00 92.44 88 GLN A O 1
ATOM 695 N N . GLY A 1 89 ? -20.823 -7.010 -13.155 1.00 89.94 89 GLY A N 1
ATOM 696 C CA . GLY A 1 89 ? -20.105 -7.577 -14.291 1.00 89.94 89 GLY A CA 1
ATOM 697 C C . GLY A 1 89 ? -18.608 -7.284 -14.322 1.00 89.94 89 GLY A C 1
ATOM 698 O O . GLY A 1 89 ? -17.986 -7.637 -15.318 1.00 89.94 89 GLY A O 1
ATOM 699 N N . VAL A 1 90 ? -18.029 -6.709 -13.260 1.00 91.12 90 VAL A N 1
ATOM 700 C CA . VAL A 1 90 ? -16.571 -6.549 -13.132 1.00 91.12 90 VAL A CA 1
ATOM 701 C C . VAL A 1 90 ? -15.907 -7.923 -13.071 1.00 91.12 90 VAL A C 1
ATOM 703 O O . VAL A 1 90 ? -16.266 -8.774 -12.248 1.00 91.12 90 VAL A O 1
ATOM 706 N N . ARG A 1 91 ? -14.924 -8.132 -13.942 1.00 89.19 91 ARG A N 1
ATOM 707 C CA . ARG A 1 91 ? -14.156 -9.366 -14.093 1.00 89.19 91 ARG A CA 1
ATOM 708 C C . ARG A 1 91 ? -12.704 -9.154 -13.691 1.00 89.19 91 ARG A C 1
ATOM 710 O O . ARG A 1 91 ? -12.233 -8.043 -13.466 1.00 89.19 91 ARG A O 1
ATOM 717 N N . LYS A 1 92 ? -11.992 -10.273 -13.585 1.00 86.62 92 LYS A N 1
ATOM 718 C CA . LYS A 1 92 ? -10.542 -10.264 -13.431 1.00 86.62 92 LYS A CA 1
ATOM 719 C C . LYS A 1 92 ? -9.913 -9.504 -14.607 1.00 86.62 92 LYS A C 1
ATOM 721 O O . LYS A 1 92 ? -10.378 -9.662 -15.731 1.00 86.62 92 LYS A O 1
ATOM 726 N N . ASP A 1 93 ? -8.876 -8.724 -14.320 1.00 81.06 93 ASP A N 1
ATOM 727 C CA . ASP A 1 93 ? -8.096 -7.935 -15.280 1.00 81.06 93 ASP A CA 1
ATOM 728 C C . ASP A 1 93 ? -8.847 -6.726 -15.892 1.00 81.06 93 ASP A C 1
ATOM 730 O O . ASP A 1 93 ? -8.268 -5.966 -16.671 1.00 81.06 93 ASP A O 1
ATOM 734 N N . ASP A 1 94 ? -10.099 -6.473 -15.481 1.00 78.31 94 ASP A N 1
ATOM 735 C CA . ASP A 1 94 ? -10.813 -5.244 -15.836 1.00 78.31 94 ASP A CA 1
ATOM 736 C C . ASP A 1 94 ? -10.164 -4.017 -15.179 1.00 78.31 94 ASP A C 1
ATOM 738 O O . ASP A 1 94 ? -9.630 -4.070 -14.067 1.00 78.31 94 ASP A O 1
ATOM 742 N N . ARG A 1 95 ? -10.265 -2.870 -15.853 1.00 79.62 95 ARG A N 1
ATOM 743 C CA . ARG A 1 95 ? -9.857 -1.568 -15.318 1.00 79.62 95 ARG A CA 1
ATOM 744 C C . ARG A 1 95 ? -11.083 -0.846 -14.780 1.00 79.62 95 ARG A C 1
ATOM 746 O O . ARG A 1 95 ? -11.958 -0.454 -15.548 1.00 79.62 95 ARG A O 1
ATOM 753 N N . VAL A 1 96 ? -11.153 -0.679 -13.464 1.00 77.19 96 VAL A N 1
ATOM 754 C CA . VAL A 1 96 ? -12.312 -0.081 -12.793 1.00 77.19 96 VAL A CA 1
ATOM 755 C C . VAL A 1 96 ? -11.994 1.351 -12.405 1.00 77.19 96 VAL A C 1
ATOM 757 O O . VAL A 1 96 ? -11.071 1.618 -11.633 1.00 77.19 96 VAL A O 1
ATOM 760 N N . PHE A 1 97 ? -12.803 2.259 -12.935 1.00 79.50 97 PHE A N 1
ATOM 761 C CA . PHE A 1 97 ? -12.782 3.667 -12.587 1.00 79.50 97 PHE A CA 1
ATOM 762 C C . PHE A 1 97 ? -13.802 3.959 -11.478 1.00 79.50 97 PHE A C 1
ATOM 764 O O . PHE A 1 97 ? -14.945 3.507 -11.550 1.00 79.50 97 PHE A O 1
ATOM 771 N N . ILE A 1 98 ? -13.396 4.713 -10.451 1.00 73.44 98 ILE A N 1
ATOM 772 C CA . ILE A 1 98 ? -14.257 5.089 -9.322 1.00 73.44 98 ILE A CA 1
ATOM 773 C C . ILE A 1 98 ? -14.256 6.610 -9.180 1.00 73.44 98 ILE A C 1
ATOM 775 O O . ILE A 1 98 ? -13.219 7.213 -8.916 1.00 73.44 98 ILE A O 1
ATOM 779 N N . HIS A 1 99 ? -15.439 7.214 -9.309 1.00 72.06 99 HIS A N 1
ATOM 780 C CA . HIS A 1 99 ? -15.644 8.648 -9.129 1.00 72.06 99 HIS A CA 1
ATOM 781 C C . HIS A 1 99 ? -16.668 8.914 -8.029 1.00 72.06 99 HIS A C 1
ATOM 783 O O . HIS A 1 99 ? -17.877 8.863 -8.249 1.00 72.06 99 HIS A O 1
ATOM 789 N N . ILE A 1 100 ? -16.166 9.172 -6.828 1.00 66.62 100 ILE A N 1
ATOM 790 C CA . ILE A 1 100 ? -16.944 9.448 -5.619 1.00 66.62 100 ILE A CA 1
ATOM 791 C C . ILE A 1 100 ? -16.197 10.496 -4.793 1.00 66.62 100 ILE A C 1
ATOM 793 O O . ILE A 1 100 ? -14.976 10.619 -4.894 1.00 66.62 100 ILE A O 1
ATOM 797 N N . GLY A 1 101 ? -16.936 11.289 -4.014 1.00 56.09 101 GLY A N 1
ATOM 798 C CA . GLY A 1 101 ? -16.359 12.341 -3.170 1.00 56.09 101 GLY A CA 1
ATOM 799 C C . GLY A 1 101 ? -15.423 11.786 -2.093 1.00 56.09 101 GLY A C 1
ATOM 800 O O . GLY A 1 101 ? -15.351 10.582 -1.886 1.00 56.09 101 GLY A O 1
ATOM 801 N N . ASN A 1 102 ? -14.692 12.645 -1.383 1.00 62.41 102 ASN A N 1
ATOM 802 C CA . ASN A 1 102 ? -13.829 12.189 -0.291 1.00 62.41 102 ASN A CA 1
ATOM 803 C C . ASN A 1 102 ? -14.673 11.731 0.913 1.00 62.41 102 ASN A C 1
ATOM 805 O O . ASN A 1 102 ? -15.189 12.568 1.655 1.00 62.41 102 ASN A O 1
ATOM 809 N N . SER A 1 103 ? -14.828 10.420 1.089 1.00 69.88 103 SER A N 1
ATOM 810 C CA . SER A 1 103 ? -15.527 9.808 2.219 1.00 69.88 103 SER A CA 1
ATOM 811 C C . SER A 1 103 ? -14.940 8.427 2.541 1.00 69.88 103 SER A C 1
ATOM 813 O O . SER A 1 103 ? -14.135 7.884 1.779 1.00 69.88 103 SER A O 1
ATOM 815 N N . ILE A 1 104 ? -15.324 7.835 3.676 1.00 67.75 104 ILE A N 1
ATOM 816 C CA . ILE A 1 104 ? -14.852 6.494 4.068 1.00 67.75 104 ILE A CA 1
ATOM 817 C C . ILE A 1 104 ? -15.322 5.412 3.084 1.00 67.75 104 ILE A C 1
ATOM 819 O O . ILE A 1 104 ? -14.623 4.429 2.832 1.00 67.75 104 ILE A O 1
ATOM 823 N N . GLU A 1 105 ? -16.484 5.617 2.466 1.00 74.94 105 GLU A N 1
ATOM 824 C CA . GLU A 1 105 ? -17.008 4.784 1.387 1.00 74.94 105 GLU A CA 1
ATOM 825 C C . GLU A 1 105 ? -16.059 4.764 0.191 1.00 74.94 105 GLU A C 1
ATOM 827 O O . GLU A 1 105 ? -15.982 3.750 -0.500 1.00 74.94 105 GLU A O 1
ATOM 832 N N . SER A 1 106 ? -15.287 5.831 -0.014 1.00 74.25 106 SER A N 1
ATOM 833 C CA . SER A 1 106 ? -14.325 5.925 -1.108 1.00 74.25 106 SER A CA 1
ATOM 834 C C . SER A 1 106 ? -13.131 5.025 -0.921 1.00 74.25 106 SER A C 1
ATOM 836 O O . SER A 1 106 ? -12.714 4.346 -1.860 1.00 74.25 106 SER A O 1
ATOM 838 N N . PHE A 1 107 ? -12.664 4.915 0.316 1.00 78.25 107 PHE A N 1
ATOM 839 C CA . PHE A 1 107 ? -11.669 3.920 0.675 1.00 78.25 107 PHE A CA 1
ATOM 840 C C . PHE A 1 107 ? -12.209 2.497 0.478 1.00 78.25 107 PHE A C 1
ATOM 842 O O . PHE A 1 107 ? -11.543 1.655 -0.124 1.00 78.25 107 PHE A O 1
ATOM 849 N N . ILE A 1 108 ? -13.449 2.235 0.914 1.00 85.44 108 ILE A N 1
ATOM 850 C CA . ILE A 1 108 ? -14.085 0.922 0.738 1.00 85.44 108 ILE A CA 1
ATOM 851 C C . ILE A 1 108 ? -14.195 0.572 -0.748 1.00 85.44 108 ILE A C 1
ATOM 853 O O . ILE A 1 108 ? -13.813 -0.527 -1.141 1.00 85.44 108 ILE A O 1
ATOM 857 N N . ALA A 1 109 ? -14.683 1.491 -1.575 1.00 84.56 109 ALA A N 1
ATOM 858 C CA . ALA A 1 109 ? -14.842 1.293 -3.008 1.00 84.56 109 ALA A CA 1
ATOM 859 C C . ALA A 1 109 ? -13.499 0.962 -3.680 1.00 84.56 109 ALA A C 1
ATOM 861 O O . ALA A 1 109 ? -13.366 -0.087 -4.311 1.00 84.56 109 ALA A O 1
ATOM 862 N N . VAL A 1 110 ? -12.475 1.796 -3.468 1.00 84.06 110 VAL A N 1
ATOM 863 C CA . VAL A 1 110 ? -11.144 1.623 -4.073 1.00 84.06 110 VAL A CA 1
ATOM 864 C C . VAL A 1 110 ? -10.493 0.312 -3.633 1.00 84.06 110 VAL A C 1
ATOM 866 O O . VAL A 1 110 ? -10.084 -0.491 -4.472 1.00 84.06 110 VAL A O 1
ATOM 869 N N . CYS A 1 111 ? -10.454 0.036 -2.328 1.00 86.94 111 CYS A N 1
ATOM 870 C CA . CYS A 1 111 ? -9.813 -1.168 -1.797 1.00 86.94 111 CYS A CA 1
ATOM 871 C C . CYS A 1 111 ? -10.588 -2.462 -2.100 1.00 86.94 111 CYS A C 1
ATOM 873 O O . CYS A 1 111 ? -10.034 -3.554 -1.963 1.00 86.94 111 CYS A O 1
ATOM 875 N N . SER A 1 112 ? -11.850 -2.372 -2.529 1.00 90.56 112 SER A N 1
ATOM 876 C CA . SER A 1 112 ? -12.646 -3.540 -2.929 1.00 90.56 112 SER A CA 1
ATOM 877 C C . SER A 1 112 ? -12.372 -3.994 -4.359 1.00 90.56 112 SER A C 1
ATOM 879 O O . SER A 1 112 ? -12.616 -5.159 -4.675 1.00 90.56 112 SER A O 1
ATOM 881 N N . VAL A 1 113 ? -11.848 -3.118 -5.224 1.00 87.50 113 VAL A N 1
ATOM 882 C CA . VAL A 1 113 ? -11.551 -3.458 -6.624 1.00 87.50 113 VAL A CA 1
ATOM 883 C C . VAL A 1 113 ? -10.533 -4.601 -6.727 1.00 87.50 113 VAL A C 1
ATOM 885 O O . VAL A 1 113 ? -10.872 -5.607 -7.357 1.00 87.50 113 VAL A O 1
ATOM 888 N N . PRO A 1 114 ? -9.366 -4.570 -6.046 1.00 88.38 114 PRO A N 1
ATOM 889 C CA . PRO A 1 114 ? -8.404 -5.672 -6.111 1.00 88.38 114 PRO A CA 1
ATOM 890 C C . PRO A 1 114 ? -8.972 -7.011 -5.626 1.00 88.38 114 PRO A C 1
ATOM 892 O O . PRO A 1 114 ? -8.592 -8.066 -6.127 1.00 88.38 114 PRO A O 1
ATOM 895 N N . LEU A 1 115 ? -9.943 -6.996 -4.702 1.00 89.75 115 LEU A N 1
ATOM 896 C CA . LEU A 1 115 ? -10.601 -8.219 -4.228 1.00 89.75 115 LEU A CA 1
ATOM 897 C C . LEU A 1 115 ? -11.427 -8.916 -5.316 1.00 89.75 115 LEU A C 1
ATOM 899 O O . LEU A 1 115 ? -11.766 -10.091 -5.156 1.00 89.75 115 LEU A O 1
ATOM 903 N N . THR A 1 116 ? -11.771 -8.218 -6.402 1.00 87.88 116 THR A N 1
ATOM 904 C CA . THR A 1 116 ? -12.425 -8.800 -7.585 1.00 87.88 116 THR A CA 1
ATOM 905 C C . THR A 1 116 ? -11.438 -9.397 -8.588 1.00 87.88 116 THR A C 1
ATOM 907 O O . THR A 1 116 ? -11.855 -10.199 -9.421 1.00 87.88 116 THR A O 1
ATOM 910 N N . GLY A 1 117 ? -10.145 -9.075 -8.470 1.00 83.50 117 GLY A N 1
ATOM 911 C CA . GLY A 1 117 ? -9.116 -9.367 -9.470 1.00 83.50 117 GLY A CA 1
ATOM 912 C C . GLY A 1 117 ? -8.988 -8.295 -10.558 1.00 83.50 117 GLY A C 1
ATOM 913 O O . GLY A 1 117 ? -8.208 -8.483 -11.484 1.00 83.50 117 GLY A O 1
ATOM 914 N N . ALA A 1 118 ? -9.751 -7.206 -10.465 1.00 84.50 118 ALA A N 1
ATOM 915 C CA . ALA A 1 118 ? -9.637 -6.032 -11.323 1.00 84.50 118 ALA A CA 1
ATOM 916 C C . ALA A 1 118 ? -8.583 -5.044 -10.792 1.00 84.50 118 ALA A C 1
ATOM 918 O O . ALA A 1 118 ? -8.207 -5.073 -9.615 1.00 84.50 118 ALA A O 1
ATOM 919 N N . THR A 1 119 ? -8.145 -4.125 -11.649 1.00 80.50 119 THR A N 1
ATOM 920 C CA . THR A 1 119 ? -7.224 -3.040 -11.299 1.00 80.50 119 THR A CA 1
ATOM 921 C C . THR A 1 119 ? -7.995 -1.737 -11.140 1.00 80.50 119 THR A C 1
ATOM 923 O O . THR A 1 119 ? -8.707 -1.305 -12.048 1.00 80.50 119 THR A O 1
ATOM 926 N N . PHE A 1 120 ? -7.844 -1.087 -9.987 1.00 82.00 120 PHE A N 1
ATOM 927 C CA . PHE A 1 120 ? -8.342 0.271 -9.805 1.00 82.00 120 PHE A CA 1
ATOM 928 C C . PHE A 1 120 ? -7.481 1.240 -10.617 1.00 82.00 120 PHE A C 1
ATOM 930 O O . PHE A 1 120 ? -6.256 1.231 -10.497 1.00 82.00 120 PHE A O 1
ATOM 937 N N . VAL A 1 121 ? -8.128 2.082 -11.419 1.00 71.44 121 VAL A N 1
ATOM 938 C CA . VAL A 1 121 ? -7.469 3.171 -12.139 1.00 71.44 121 VAL A CA 1
ATOM 939 C C . VAL A 1 121 ? -7.888 4.485 -11.495 1.00 71.44 121 VAL A C 1
ATOM 941 O O . VAL A 1 121 ? -9.057 4.871 -11.549 1.00 71.44 121 VAL A O 1
ATOM 944 N N . SER A 1 122 ? -6.921 5.167 -10.883 1.00 59.78 122 SER A N 1
ATOM 945 C CA . SER A 1 122 ? -7.087 6.548 -10.433 1.00 59.78 122 SER A CA 1
ATOM 946 C C . SER A 1 122 ? -7.295 7.438 -11.656 1.00 59.78 122 SER A C 1
ATOM 948 O O . SER A 1 122 ? -6.475 7.400 -12.571 1.00 59.78 122 SER A O 1
ATOM 950 N N . SER A 1 123 ? -8.361 8.242 -11.697 1.00 52.16 123 SER A N 1
ATOM 951 C CA . SER A 1 123 ? -8.433 9.308 -12.703 1.00 52.16 123 SER A CA 1
ATOM 952 C C . SER A 1 123 ? -7.406 10.383 -12.401 1.00 52.16 123 SER A C 1
ATOM 954 O O . SER A 1 123 ? -7.275 10.801 -11.248 1.00 52.16 123 SER A O 1
ATOM 956 N N . ASP A 1 124 ? -6.826 10.944 -13.455 1.00 45.62 124 ASP A N 1
ATOM 957 C CA . ASP A 1 124 ? -6.483 12.358 -13.442 1.00 45.62 124 ASP A CA 1
ATOM 958 C C . ASP A 1 124 ? -7.735 13.171 -13.108 1.00 45.62 124 ASP A C 1
ATOM 960 O O . ASP A 1 124 ? -8.760 13.060 -13.782 1.00 45.62 124 ASP A O 1
ATOM 964 N N . CYS A 1 125 ? -7.656 14.062 -12.120 1.00 39.16 125 CYS A N 1
ATOM 965 C CA . CYS A 1 125 ? -8.723 15.038 -11.856 1.00 39.16 125 CYS A CA 1
ATOM 966 C C . CYS A 1 125 ? -8.929 16.031 -13.027 1.00 39.16 125 CYS A C 1
ATOM 968 O O . CYS A 1 125 ? -9.742 16.945 -12.919 1.00 39.16 125 CYS A O 1
ATOM 970 N N . MET A 1 126 ? -8.176 15.872 -14.122 1.00 37.78 126 MET A N 1
ATOM 971 C CA . MET A 1 126 ? -8.109 16.720 -15.310 1.00 37.78 126 MET A CA 1
ATOM 972 C C . MET A 1 126 ? -8.057 15.855 -16.585 1.00 37.78 126 MET A C 1
ATOM 974 O O . MET A 1 126 ? -7.149 15.994 -17.404 1.00 37.78 126 MET A O 1
ATOM 978 N N . TRP A 1 127 ? -9.000 14.926 -16.769 1.00 38.62 127 TRP A N 1
ATOM 979 C CA . TRP A 1 127 ? -9.118 14.236 -18.058 1.00 38.62 127 TRP A CA 1
ATOM 980 C C . TRP A 1 127 ? -9.447 15.250 -19.168 1.00 38.62 127 TRP A C 1
ATOM 982 O O . TRP A 1 127 ? -10.407 16.013 -19.059 1.00 38.62 127 TRP A O 1
ATOM 992 N N . SER A 1 128 ? -8.642 15.259 -20.231 1.00 41.16 128 SER A N 1
ATOM 993 C CA . SER A 1 128 ? -8.891 16.006 -21.469 1.00 41.16 128 SER A CA 1
ATOM 994 C C . SER A 1 128 ? -8.738 15.059 -22.660 1.00 41.16 128 SER A C 1
ATOM 996 O O . SER A 1 128 ? -7.895 14.160 -22.638 1.00 41.16 128 SER A O 1
ATOM 998 N N . GLU A 1 129 ? -9.588 15.215 -23.678 1.00 35.53 129 GLU A N 1
ATOM 999 C CA . GLU A 1 129 ? -9.542 14.382 -24.886 1.00 35.53 129 GLU A CA 1
ATOM 1000 C C . GLU A 1 129 ? -8.159 14.478 -25.557 1.00 35.53 129 GLU A C 1
ATOM 1002 O O . GLU A 1 129 ? -7.679 15.574 -25.844 1.00 35.53 129 GLU A O 1
ATOM 1007 N N . GLY A 1 130 ? -7.526 13.326 -25.819 1.00 42.56 130 GLY A N 1
ATOM 1008 C CA . GLY A 1 130 ? -6.259 13.231 -26.561 1.00 42.56 130 GLY A CA 1
ATOM 1009 C C . GLY A 1 130 ? -5.009 12.860 -25.751 1.00 42.56 130 GLY A C 1
ATOM 1010 O O . GLY A 1 130 ? -3.935 12.776 -26.339 1.00 42.56 130 GLY A O 1
ATOM 1011 N N . VAL A 1 131 ? -5.114 12.613 -24.440 1.00 43.84 131 VAL A N 1
ATOM 1012 C CA . VAL A 1 131 ? -3.981 12.154 -23.611 1.00 43.84 131 VAL A CA 1
ATOM 1013 C C . VAL A 1 131 ? -3.958 10.619 -23.545 1.00 43.84 131 VAL A C 1
ATOM 1015 O O . VAL A 1 131 ? -4.926 10.005 -23.094 1.00 43.84 131 VAL A O 1
ATOM 1018 N N . GLU A 1 132 ? -2.869 9.988 -24.006 1.00 38.53 132 GLU A N 1
ATOM 1019 C CA . GLU A 1 132 ? -2.656 8.539 -23.848 1.00 38.53 132 GLU A CA 1
ATOM 1020 C C . GLU A 1 132 ? -2.562 8.167 -22.354 1.00 38.53 132 GLU A C 1
ATOM 1022 O O . GLU A 1 132 ? -1.913 8.883 -21.587 1.00 38.53 132 GLU A O 1
ATOM 1027 N N . PRO A 1 133 ? -3.180 7.053 -21.915 1.00 38.25 133 PRO A N 1
ATOM 1028 C CA . PRO A 1 133 ? -3.229 6.654 -20.513 1.00 38.25 133 PRO A CA 1
ATOM 1029 C C . PRO A 1 133 ? -1.901 6.023 -20.072 1.00 38.25 133 PRO A C 1
ATOM 1031 O O . PRO A 1 133 ? -1.830 4.828 -19.782 1.00 38.25 133 PRO A O 1
ATOM 1034 N N . TYR A 1 134 ? -0.837 6.816 -20.004 1.00 38.06 134 TYR A N 1
ATOM 1035 C CA . TYR A 1 134 ? 0.279 6.504 -19.114 1.00 38.06 134 TYR A CA 1
ATOM 1036 C C . TYR A 1 134 ? -0.149 6.845 -17.685 1.00 38.06 134 TYR A C 1
ATOM 1038 O O . TYR A 1 134 ? -1.009 7.705 -17.500 1.00 38.06 134 TYR A O 1
ATOM 1046 N N . LEU A 1 135 ? 0.393 6.147 -16.679 1.00 39.00 135 LEU A N 1
ATOM 1047 C CA . LEU A 1 135 ? 0.135 6.419 -15.259 1.00 39.00 135 LEU A CA 1
ATOM 1048 C C . LEU A 1 135 ? 0.490 7.882 -14.932 1.00 39.00 135 LEU A C 1
ATOM 1050 O O . LEU A 1 135 ? 1.601 8.187 -14.508 1.00 39.00 135 LEU A O 1
ATOM 1054 N N . CYS A 1 136 ? -0.453 8.796 -15.133 1.00 38.00 136 CYS A N 1
ATOM 1055 C CA . CYS A 1 136 ? -0.355 10.158 -14.662 1.00 38.00 136 CYS A CA 1
ATOM 1056 C C . CYS A 1 136 ? -0.899 10.145 -13.238 1.00 38.00 136 CYS A C 1
ATOM 1058 O O . CYS A 1 136 ? -2.097 10.005 -12.991 1.00 38.00 136 CYS A O 1
ATOM 1060 N N . PHE A 1 137 ? 0.005 10.197 -12.266 1.00 47.31 137 PHE A N 1
ATOM 1061 C CA . PHE A 1 137 ? -0.394 10.491 -10.904 1.00 47.31 137 PHE A CA 1
ATOM 1062 C C . PHE A 1 137 ? -0.703 11.988 -10.845 1.00 47.31 137 PHE A C 1
ATOM 1064 O O . PHE A 1 137 ? 0.182 12.789 -10.548 1.00 47.31 137 PHE A O 1
ATOM 1071 N N . THR A 1 138 ? -1.951 12.395 -11.107 1.00 49.78 138 THR A N 1
ATOM 1072 C CA . THR A 1 138 ? -2.420 13.664 -10.541 1.00 49.78 138 THR A CA 1
ATOM 1073 C C . THR A 1 138 ? -2.299 13.527 -9.028 1.00 49.78 138 THR A C 1
ATOM 1075 O O . THR A 1 138 ? -3.019 12.761 -8.386 1.00 49.78 138 THR A O 1
ATOM 1078 N N . ILE A 1 139 ? -1.320 14.225 -8.466 1.00 54.28 139 ILE A N 1
ATOM 1079 C CA . ILE A 1 139 ? -0.986 14.168 -7.050 1.00 54.28 139 ILE A CA 1
ATOM 1080 C C . ILE A 1 139 ? -2.221 14.573 -6.243 1.00 54.28 139 ILE A C 1
ATOM 1082 O O . ILE A 1 139 ? -2.807 15.637 -6.462 1.00 54.28 139 ILE A O 1
ATOM 1086 N N . LEU A 1 140 ? -2.646 13.695 -5.333 1.00 57.19 140 LEU A N 1
ATOM 1087 C CA . LEU A 1 140 ? -3.784 13.955 -4.459 1.00 57.19 140 LEU A CA 1
ATOM 1088 C C . LEU A 1 140 ? -3.554 15.252 -3.673 1.00 57.19 140 LEU A C 1
ATOM 1090 O O . LEU A 1 140 ? -2.428 15.617 -3.334 1.00 57.19 140 LEU A O 1
ATOM 1094 N N . ARG A 1 141 ? -4.638 15.958 -3.347 1.00 50.59 141 ARG A N 1
ATOM 1095 C CA . ARG A 1 141 ? -4.578 17.162 -2.507 1.00 50.59 141 ARG A CA 1
ATOM 1096 C C . ARG A 1 141 ? -3.841 16.828 -1.199 1.00 50.59 141 ARG A C 1
ATOM 1098 O O . ARG A 1 141 ? -4.159 15.823 -0.576 1.00 50.59 141 ARG A O 1
ATOM 1105 N N . PHE A 1 142 ? -2.880 17.667 -0.802 1.00 59.84 142 PHE A N 1
ATOM 1106 C CA . PHE A 1 142 ? -1.975 17.456 0.349 1.00 59.84 142 PHE A CA 1
ATOM 1107 C C . PHE A 1 142 ? -0.908 16.365 0.189 1.00 59.84 142 PHE A C 1
ATOM 1109 O O . PHE A 1 142 ? -0.249 16.010 1.164 1.00 59.84 142 PHE A O 1
ATOM 1116 N N . VAL A 1 143 ? -0.702 15.854 -1.022 1.00 71.75 143 VAL A N 1
ATOM 1117 C CA . VAL A 1 143 ? 0.512 15.120 -1.373 1.00 71.75 143 VAL A CA 1
ATOM 1118 C C . VAL A 1 143 ? 1.445 16.098 -2.085 1.00 71.75 143 VAL A C 1
ATOM 1120 O O . VAL A 1 143 ? 1.025 16.862 -2.951 1.00 71.75 143 VAL A O 1
ATOM 1123 N N . THR A 1 144 ? 2.713 16.107 -1.706 1.00 82.06 144 THR A N 1
ATOM 1124 C CA . THR A 1 144 ? 3.780 16.796 -2.439 1.00 82.06 144 THR A CA 1
ATOM 1125 C C . THR A 1 144 ? 4.858 15.787 -2.790 1.00 82.06 144 THR A C 1
ATOM 1127 O O . THR A 1 144 ? 5.000 14.770 -2.114 1.00 82.06 144 THR A O 1
ATOM 1130 N N . TYR A 1 145 ? 5.610 16.045 -3.854 1.00 87.06 145 TYR A N 1
ATOM 1131 C CA . TYR A 1 145 ? 6.718 15.190 -4.259 1.00 87.06 145 TYR A CA 1
ATOM 1132 C C . TYR A 1 145 ? 7.961 16.028 -4.535 1.00 87.06 145 TYR A C 1
ATOM 1134 O O . TYR A 1 145 ? 7.865 17.218 -4.843 1.00 87.06 145 TYR A O 1
ATOM 1142 N N . GLN A 1 146 ? 9.119 15.392 -4.438 1.00 89.56 146 GLN A N 1
ATOM 1143 C CA . GLN A 1 146 ? 10.381 15.934 -4.920 1.00 89.56 146 GLN A CA 1
ATOM 1144 C C . GLN A 1 146 ? 11.224 14.810 -5.510 1.00 89.56 146 GLN A C 1
ATOM 1146 O O . GLN A 1 146 ? 11.023 13.641 -5.190 1.00 89.56 146 GLN A O 1
ATOM 1151 N N . VAL A 1 147 ? 12.165 15.166 -6.376 1.00 87.50 147 VAL A N 1
ATOM 1152 C CA . VAL A 1 147 ? 13.137 14.219 -6.926 1.00 87.50 147 VAL A CA 1
ATOM 1153 C C . VAL A 1 147 ? 14.509 14.605 -6.403 1.00 87.50 147 VAL A C 1
ATOM 1155 O O . VAL A 1 147 ? 14.884 15.769 -6.528 1.00 87.50 147 VAL A O 1
ATOM 1158 N N . ILE A 1 148 ? 15.248 13.669 -5.810 1.00 90.56 148 ILE A N 1
ATOM 1159 C CA . ILE A 1 148 ? 16.579 13.926 -5.240 1.00 90.56 148 ILE A CA 1
ATOM 1160 C C . ILE A 1 148 ? 17.660 13.116 -5.946 1.00 90.56 148 ILE A C 1
ATOM 1162 O O . ILE A 1 148 ? 17.438 11.997 -6.405 1.00 90.56 148 ILE A O 1
ATOM 1166 N N . ASP A 1 149 ? 18.868 13.659 -6.003 1.00 87.50 149 ASP A N 1
ATOM 1167 C CA . ASP A 1 149 ? 20.022 12.882 -6.429 1.00 87.50 149 ASP A CA 1
ATOM 1168 C C . ASP A 1 149 ? 20.417 11.861 -5.351 1.00 87.50 149 ASP A C 1
ATOM 1170 O O . ASP A 1 149 ? 20.660 12.213 -4.200 1.00 87.50 149 ASP A O 1
ATOM 1174 N N . THR A 1 150 ? 20.536 10.593 -5.745 1.00 81.25 150 THR A N 1
ATOM 1175 C CA . THR A 1 150 ? 20.810 9.473 -4.821 1.00 81.25 150 THR A CA 1
ATOM 1176 C C . THR A 1 150 ? 22.171 9.532 -4.120 1.00 81.25 150 THR A C 1
ATOM 1178 O O . THR A 1 150 ? 22.387 8.791 -3.167 1.00 81.25 150 THR A O 1
ATOM 1181 N N . VAL A 1 151 ? 23.110 10.356 -4.601 1.00 79.00 151 VAL A N 1
ATOM 1182 C CA . VAL A 1 151 ? 24.475 10.438 -4.055 1.00 79.00 151 VAL A CA 1
ATOM 1183 C C . VAL A 1 151 ? 24.640 11.676 -3.180 1.00 79.00 151 VAL A C 1
ATOM 1185 O O . VAL A 1 151 ? 25.175 11.598 -2.079 1.00 79.00 151 VAL A O 1
ATOM 1188 N N . SER A 1 152 ? 24.194 12.827 -3.674 1.00 81.06 152 SER A N 1
ATOM 1189 C CA . SER A 1 152 ? 24.343 14.125 -3.015 1.00 81.06 152 SER A CA 1
ATOM 1190 C C . SER A 1 152 ? 23.157 14.505 -2.128 1.00 81.06 152 SER A C 1
ATOM 1192 O O . SER A 1 152 ? 23.295 15.406 -1.304 1.00 81.06 152 SER A O 1
ATOM 1194 N N . GLY A 1 153 ? 21.997 13.859 -2.296 1.00 83.31 153 GLY A N 1
ATOM 1195 C CA . GLY A 1 153 ? 20.760 14.184 -1.579 1.00 83.31 153 GLY A CA 1
ATOM 1196 C C . GLY A 1 153 ? 20.137 15.523 -1.985 1.00 83.31 153 GLY A C 1
ATOM 1197 O O . GLY A 1 153 ? 19.216 16.003 -1.330 1.00 83.31 153 GLY A O 1
ATOM 1198 N N . VAL A 1 154 ? 20.640 16.163 -3.044 1.00 89.44 154 VAL A N 1
ATOM 1199 C CA . VAL A 1 154 ? 20.164 17.476 -3.492 1.00 89.44 154 VAL A CA 1
ATOM 1200 C C . VAL A 1 154 ? 18.890 17.323 -4.316 1.00 89.44 154 VAL A C 1
ATOM 1202 O O . VAL A 1 154 ? 18.808 16.459 -5.190 1.00 89.44 154 VAL A O 1
ATOM 1205 N N . VAL A 1 155 ? 17.920 18.209 -4.082 1.00 89.81 155 VAL A N 1
ATOM 1206 C CA . VAL A 1 155 ? 16.688 18.289 -4.876 1.00 89.81 155 VAL A CA 1
ATOM 1207 C C . VAL A 1 155 ? 17.007 18.686 -6.316 1.00 89.81 155 VAL A C 1
ATOM 1209 O O . VAL A 1 155 ? 17.704 19.667 -6.587 1.00 89.81 155 VAL A O 1
ATOM 1212 N N . LEU A 1 156 ? 16.473 17.915 -7.251 1.00 89.38 156 LEU A N 1
ATOM 1213 C CA . LEU A 1 156 ? 16.692 18.058 -8.676 1.00 89.38 156 LEU A CA 1
ATOM 1214 C C . LEU A 1 156 ? 15.575 18.868 -9.342 1.00 89.38 156 LEU A C 1
ATOM 1216 O O . LEU A 1 156 ? 14.401 18.795 -8.979 1.00 89.38 156 LEU A O 1
ATOM 1220 N N . GLY A 1 157 ? 15.972 19.651 -10.346 1.00 87.31 157 GLY A N 1
ATOM 1221 C CA . GLY A 1 157 ? 15.067 20.374 -11.240 1.00 87.31 157 GLY A CA 1
ATOM 1222 C C . GLY A 1 157 ? 14.367 19.459 -12.258 1.00 87.31 157 GLY A C 1
ATOM 1223 O O . GLY A 1 157 ? 14.674 18.267 -12.327 1.00 87.31 157 GLY A O 1
ATOM 1224 N N . PRO A 1 158 ? 13.480 20.015 -13.100 1.00 86.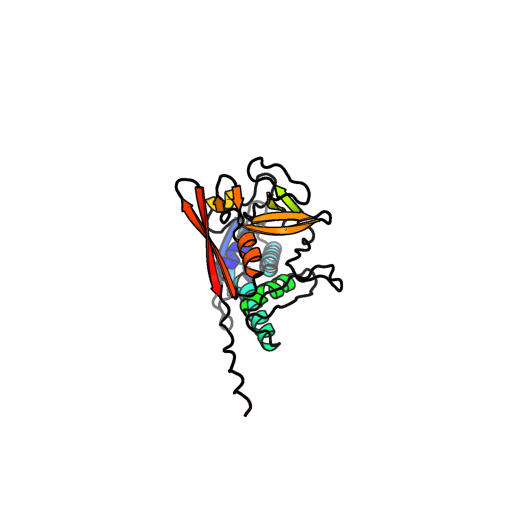38 158 PRO A N 1
ATOM 1225 C CA . PRO A 1 158 ? 12.761 19.247 -14.110 1.00 86.38 158 PRO A CA 1
ATOM 1226 C C . PRO A 1 158 ? 13.716 18.568 -15.101 1.00 86.38 158 PRO A C 1
ATOM 1228 O O . PRO A 1 158 ? 14.805 19.071 -15.394 1.00 86.38 158 PRO A O 1
ATOM 1231 N N . MET A 1 159 ? 13.273 17.436 -15.650 1.00 85.19 159 MET A N 1
ATOM 1232 C CA . MET A 1 159 ? 13.986 16.572 -16.598 1.00 85.19 159 MET A CA 1
ATOM 1233 C C . MET A 1 159 ? 15.298 15.982 -16.059 1.00 85.19 159 MET A C 1
ATOM 1235 O O . MET A 1 159 ? 16.190 15.628 -16.832 1.00 85.19 159 MET A O 1
ATOM 1239 N N . ARG A 1 160 ? 15.445 15.877 -14.733 1.00 84.31 160 ARG A N 1
ATOM 1240 C CA . ARG A 1 160 ? 16.589 15.221 -14.089 1.00 84.31 160 ARG A CA 1
ATOM 1241 C C . ARG A 1 160 ? 16.138 13.989 -13.318 1.00 84.31 160 ARG A C 1
ATOM 1243 O O . ARG A 1 160 ? 15.168 14.047 -12.570 1.00 84.31 160 ARG A O 1
ATOM 1250 N N . HIS A 1 161 ? 16.874 12.902 -13.510 1.00 83.38 161 HIS A N 1
ATOM 1251 C CA . HIS A 1 161 ? 16.576 11.604 -12.918 1.00 83.38 161 HIS A CA 1
ATOM 1252 C C . HIS A 1 161 ? 17.132 11.522 -11.501 1.00 83.38 161 HIS A C 1
ATOM 1254 O O . HIS A 1 161 ? 18.293 11.863 -11.269 1.00 83.38 161 HIS A O 1
ATOM 1260 N N . GLY A 1 162 ? 16.316 11.031 -10.579 1.00 87.25 162 GLY A N 1
ATOM 1261 C CA . GLY A 1 162 ? 16.679 10.840 -9.183 1.00 87.25 162 GLY A CA 1
ATOM 1262 C C . GLY A 1 162 ? 15.666 9.971 -8.449 1.00 87.25 162 GLY A C 1
ATOM 1263 O O . GLY A 1 162 ? 14.736 9.441 -9.054 1.00 87.25 162 GLY A O 1
ATOM 1264 N N . GLU A 1 163 ? 15.855 9.800 -7.148 1.00 89.88 163 GLU A N 1
ATOM 1265 C CA . GLU A 1 163 ? 14.863 9.128 -6.314 1.00 89.88 163 GLU A CA 1
ATOM 1266 C C . GLU A 1 163 ? 13.634 10.018 -6.146 1.00 89.88 163 GLU A C 1
ATOM 1268 O O . GLU A 1 163 ? 13.763 11.204 -5.837 1.00 89.88 163 GLU A O 1
ATOM 1273 N N . VAL A 1 164 ? 12.448 9.442 -6.320 1.00 88.88 164 VAL A N 1
ATOM 1274 C CA . VAL A 1 164 ? 11.188 10.126 -6.036 1.00 88.88 164 VAL A CA 1
ATOM 1275 C C . VAL A 1 164 ? 10.869 10.013 -4.551 1.00 88.88 164 VAL A C 1
ATOM 1277 O O . VAL A 1 164 ? 10.764 8.917 -4.004 1.00 88.88 164 VAL A O 1
ATOM 1280 N N . LEU A 1 165 ? 10.658 11.150 -3.901 1.00 89.19 165 LEU A N 1
ATOM 1281 C CA . LEU A 1 165 ? 10.195 11.236 -2.522 1.00 89.19 165 LEU A CA 1
ATOM 1282 C C . LEU A 1 165 ? 8.778 11.799 -2.504 1.00 89.19 165 LEU A C 1
ATOM 1284 O O . LEU A 1 165 ? 8.467 12.733 -3.246 1.00 89.19 165 LEU A O 1
ATOM 1288 N N . PHE A 1 166 ? 7.943 11.278 -1.609 1.00 87.38 166 PHE A N 1
ATOM 1289 C CA . PHE A 1 166 ? 6.616 11.832 -1.341 1.00 87.38 166 PHE A CA 1
ATOM 1290 C C . PHE A 1 166 ? 6.539 12.405 0.064 1.00 87.38 166 PHE A C 1
ATOM 1292 O O . PHE A 1 166 ? 7.151 11.896 0.990 1.00 87.38 166 PHE A O 1
ATOM 1299 N N . HIS A 1 167 ? 5.731 13.435 0.241 1.00 82.19 167 HIS A N 1
ATOM 1300 C CA . HIS A 1 167 ? 5.341 13.929 1.548 1.00 82.19 167 HIS A CA 1
ATOM 1301 C C . HIS A 1 167 ? 3.822 14.009 1.584 1.00 82.19 167 HIS A C 1
ATOM 1303 O O . HIS A 1 167 ? 3.193 14.616 0.715 1.00 82.19 167 HIS A O 1
ATOM 1309 N N . THR A 1 168 ? 3.218 13.318 2.545 1.00 78.94 168 THR A N 1
ATOM 1310 C CA . THR A 1 168 ? 1.765 13.211 2.643 1.00 78.94 168 THR A CA 1
ATOM 1311 C C . THR A 1 168 ? 1.332 12.843 4.059 1.00 78.94 168 THR A C 1
ATOM 1313 O O . THR A 1 168 ? 1.985 12.014 4.695 1.00 78.94 168 THR A O 1
ATOM 1316 N N . PRO A 1 169 ? 0.195 13.377 4.544 1.00 72.12 169 PRO A N 1
ATOM 1317 C CA . PRO A 1 169 ? -0.394 12.939 5.807 1.00 72.12 169 PRO A CA 1
ATOM 1318 C C . PRO A 1 169 ? -1.010 11.530 5.731 1.00 72.12 169 PRO A C 1
ATOM 1320 O O . PRO A 1 169 ? -1.425 11.000 6.756 1.00 72.12 169 PRO A O 1
ATOM 1323 N N . TYR A 1 170 ? -1.111 10.931 4.538 1.00 68.12 170 TYR A N 1
ATOM 1324 C CA . TYR A 1 170 ? -1.817 9.664 4.313 1.00 68.12 170 TYR A CA 1
ATOM 1325 C C . TYR A 1 170 ? -0.910 8.427 4.304 1.00 68.12 170 TYR A C 1
ATOM 1327 O O . TYR A 1 170 ? -1.407 7.312 4.147 1.00 68.12 170 TYR A O 1
ATOM 1335 N N . ALA A 1 171 ? 0.409 8.590 4.409 1.00 69.38 171 ALA A N 1
ATOM 1336 C CA . ALA A 1 171 ? 1.327 7.468 4.259 1.00 69.38 171 ALA A CA 1
ATOM 1337 C C . ALA A 1 171 ? 1.370 6.564 5.491 1.00 69.38 171 ALA A C 1
ATOM 1339 O O . ALA A 1 171 ? 1.367 7.022 6.633 1.00 69.38 171 ALA A O 1
ATOM 1340 N N . ALA A 1 172 ? 1.509 5.262 5.239 1.00 68.06 172 ALA A N 1
ATOM 1341 C CA . ALA A 1 172 ? 1.921 4.317 6.261 1.00 68.06 172 ALA A CA 1
ATOM 1342 C C . ALA A 1 172 ? 3.378 4.615 6.640 1.00 68.06 172 ALA A C 1
ATOM 1344 O O . ALA A 1 172 ? 4.292 4.410 5.846 1.00 68.06 172 ALA A O 1
ATOM 1345 N N . THR A 1 173 ? 3.589 5.123 7.850 1.00 67.12 173 THR A N 1
ATOM 1346 C CA . THR A 1 173 ? 4.912 5.546 8.332 1.00 67.12 173 THR A CA 1
ATOM 1347 C C . THR A 1 173 ? 5.726 4.408 8.944 1.00 67.12 173 THR A C 1
ATOM 1349 O O . THR A 1 173 ? 6.884 4.614 9.292 1.00 67.12 173 THR A O 1
ATOM 1352 N N . LYS A 1 174 ? 5.130 3.218 9.119 1.00 71.56 174 LYS A N 1
ATOM 1353 C CA . LYS A 1 174 ? 5.754 2.059 9.772 1.00 71.56 174 LYS A CA 1
ATOM 1354 C C . LYS A 1 174 ? 5.257 0.743 9.178 1.00 71.56 174 LYS A C 1
ATOM 1356 O O . LYS A 1 174 ? 4.075 0.608 8.859 1.00 71.56 174 LYS A O 1
ATOM 1361 N N . TYR A 1 175 ? 6.143 -0.245 9.116 1.00 71.56 175 TYR A N 1
ATOM 1362 C CA . TYR A 1 175 ? 5.796 -1.643 8.889 1.00 71.56 175 TYR A CA 1
ATOM 1363 C C . TYR A 1 175 ? 5.521 -2.346 10.221 1.00 71.56 175 TYR A C 1
ATOM 1365 O O . TYR A 1 175 ? 6.259 -2.220 11.198 1.00 71.56 175 TYR A O 1
ATOM 1373 N N . TYR A 1 176 ? 4.437 -3.117 10.265 1.00 68.56 176 TYR A N 1
ATOM 1374 C CA . TYR A 1 176 ? 4.095 -3.919 11.434 1.00 68.56 176 TYR A CA 1
ATOM 1375 C C . TYR A 1 176 ? 5.108 -5.057 11.623 1.00 68.56 176 TYR A C 1
ATOM 1377 O O . TYR A 1 176 ? 5.289 -5.877 10.726 1.00 68.56 176 TYR A O 1
ATOM 1385 N N . GLY A 1 177 ? 5.740 -5.123 12.799 1.00 77.88 177 GLY A N 1
ATOM 1386 C CA . GLY A 1 177 ? 6.698 -6.180 13.148 1.00 77.88 177 GLY A CA 1
ATOM 1387 C C . GLY A 1 177 ? 8.102 -6.019 12.553 1.00 77.88 177 GLY A C 1
ATOM 1388 O O . GLY A 1 177 ? 8.926 -6.905 12.753 1.00 77.88 177 GLY A O 1
ATOM 1389 N N . ASP A 1 178 ? 8.387 -4.907 11.870 1.00 75.12 178 ASP A N 1
ATOM 1390 C CA . ASP A 1 178 ? 9.692 -4.628 11.261 1.00 75.12 178 ASP A CA 1
ATOM 1391 C C . ASP A 1 178 ? 10.128 -3.184 11.559 1.00 75.12 178 ASP A C 1
ATOM 1393 O O . ASP A 1 178 ? 9.877 -2.243 10.798 1.00 75.12 178 ASP A O 1
ATOM 1397 N N . ALA A 1 179 ? 10.733 -3.003 12.735 1.00 74.19 179 ALA A N 1
ATOM 1398 C CA . ALA A 1 179 ? 11.183 -1.699 13.216 1.00 74.19 179 ALA A CA 1
ATOM 1399 C C . ALA A 1 179 ? 12.356 -1.141 12.391 1.00 74.19 179 ALA A C 1
ATOM 1401 O O . ALA A 1 179 ? 12.394 0.058 12.137 1.00 74.19 179 ALA A O 1
ATOM 1402 N N . GLU A 1 180 ? 13.262 -2.004 11.925 1.00 74.62 180 GLU A N 1
ATOM 1403 C CA . GLU A 1 180 ? 14.455 -1.604 11.171 1.00 74.62 180 GLU A CA 1
ATOM 1404 C C . GLU A 1 180 ? 14.083 -1.037 9.797 1.00 74.62 180 GLU A C 1
ATOM 1406 O O . GLU A 1 180 ? 14.556 0.033 9.406 1.00 74.62 180 GLU A O 1
ATOM 1411 N N . THR A 1 181 ? 13.169 -1.695 9.076 1.00 70.56 181 THR A N 1
ATOM 1412 C CA . THR A 1 181 ? 12.672 -1.148 7.809 1.00 70.56 181 THR A CA 1
ATOM 1413 C C . THR A 1 181 ? 11.860 0.125 8.055 1.00 70.56 181 THR A C 1
ATOM 1415 O O . THR A 1 181 ? 11.959 1.065 7.274 1.00 70.56 181 THR A O 1
ATOM 1418 N N . SER A 1 182 ? 11.104 0.199 9.157 1.00 70.56 182 SER A N 1
ATOM 1419 C CA . SER A 1 182 ? 10.281 1.371 9.499 1.00 70.56 182 SER A CA 1
ATOM 1420 C C . SER A 1 182 ? 11.087 2.656 9.709 1.00 70.56 182 SER A C 1
ATOM 1422 O O . SER A 1 182 ? 10.625 3.722 9.312 1.00 70.56 182 SER A O 1
ATOM 1424 N N . GLU A 1 183 ? 12.279 2.570 10.303 1.00 70.12 183 GLU A N 1
ATOM 1425 C CA . GLU A 1 183 ? 13.136 3.740 10.561 1.00 70.12 183 GLU A CA 1
ATOM 1426 C C . GLU A 1 183 ? 13.710 4.369 9.284 1.00 70.12 183 GLU A C 1
ATOM 1428 O O . GLU A 1 183 ? 14.053 5.547 9.284 1.00 70.12 183 GLU A O 1
ATOM 1433 N N . ASN A 1 184 ? 13.774 3.611 8.188 1.00 69.88 184 ASN A N 1
ATOM 1434 C CA . ASN A 1 184 ? 14.415 4.042 6.945 1.00 69.88 184 ASN A CA 1
ATOM 1435 C C . ASN A 1 184 ? 13.432 4.528 5.864 1.00 69.88 184 ASN A C 1
ATOM 1437 O O . ASN A 1 184 ? 13.863 4.919 4.783 1.00 69.88 184 ASN A O 1
ATOM 1441 N N . ILE A 1 185 ? 12.118 4.482 6.115 1.00 76.12 185 ILE A N 1
ATOM 1442 C CA . ILE A 1 185 ? 11.101 4.881 5.122 1.00 76.12 185 ILE A CA 1
ATOM 1443 C C . ILE A 1 185 ? 10.912 6.390 5.101 1.00 76.12 185 ILE A C 1
ATOM 1445 O O . ILE A 1 185 ? 10.755 6.966 4.029 1.00 76.12 185 ILE A O 1
ATOM 1449 N N . VAL A 1 186 ? 10.862 7.009 6.281 1.00 82.69 186 VAL A N 1
ATOM 1450 C CA . VAL A 1 186 ? 10.536 8.426 6.441 1.00 82.69 186 VAL A CA 1
ATOM 1451 C C . VAL A 1 186 ? 11.744 9.140 7.019 1.00 82.69 186 VAL A C 1
ATOM 1453 O O . VAL A 1 186 ? 12.214 8.785 8.099 1.00 82.69 186 VAL A O 1
ATOM 1456 N N . ASP A 1 187 ? 12.244 10.143 6.307 1.00 83.75 187 ASP A N 1
ATOM 1457 C CA . ASP A 1 187 ? 13.352 10.952 6.792 1.00 83.75 187 ASP A CA 1
ATOM 1458 C C . ASP A 1 187 ? 12.922 11.909 7.921 1.00 83.75 187 ASP A C 1
ATOM 1460 O O . ASP A 1 187 ? 11.745 12.069 8.260 1.00 83.75 187 ASP A O 1
ATOM 1464 N N . LYS A 1 188 ? 13.908 12.579 8.520 1.00 82.56 188 LYS A N 1
ATOM 1465 C CA . LYS A 1 188 ? 13.705 13.563 9.597 1.00 82.56 188 LYS A CA 1
ATOM 1466 C C . LYS A 1 188 ? 12.808 14.747 9.202 1.00 82.56 188 LYS A C 1
ATOM 1468 O O . LYS A 1 188 ? 12.261 15.402 10.085 1.00 82.56 188 LYS A O 1
ATOM 1473 N N . ASP A 1 189 ? 12.694 15.030 7.906 1.00 81.44 189 ASP A N 1
ATOM 1474 C CA . ASP A 1 189 ? 11.934 16.143 7.344 1.00 81.44 189 ASP A CA 1
ATOM 1475 C C . ASP A 1 189 ? 10.526 15.680 6.898 1.00 81.44 189 ASP A C 1
ATOM 1477 O O . ASP A 1 189 ? 9.720 16.476 6.413 1.00 81.44 189 ASP A O 1
ATOM 1481 N N . GLY A 1 190 ? 10.192 14.403 7.130 1.00 82.38 190 GLY A N 1
ATOM 1482 C CA . GLY A 1 190 ? 8.890 13.803 6.861 1.00 82.38 190 GLY A CA 1
ATOM 1483 C C . GLY A 1 190 ? 8.716 13.305 5.427 1.00 82.38 190 GLY A C 1
ATOM 1484 O O . GLY A 1 190 ? 7.579 13.056 5.018 1.00 82.38 190 GLY A O 1
ATOM 1485 N N . TRP A 1 191 ? 9.785 13.190 4.641 1.00 85.81 191 TRP A N 1
ATOM 1486 C CA . TRP A 1 191 ? 9.724 12.654 3.286 1.00 85.81 191 TRP A CA 1
ATOM 1487 C C . TRP A 1 191 ? 9.849 11.140 3.273 1.00 85.81 191 TRP A C 1
ATOM 1489 O O . TRP A 1 191 ? 10.702 10.551 3.927 1.00 85.81 191 TRP A O 1
ATOM 1499 N N . ILE A 1 192 ? 8.995 10.518 2.476 1.00 87.44 192 ILE A N 1
ATOM 1500 C CA . ILE A 1 192 ? 8.926 9.082 2.270 1.00 87.44 192 ILE A CA 1
ATOM 1501 C C . ILE A 1 192 ? 9.807 8.726 1.079 1.00 87.44 192 ILE A C 1
ATOM 1503 O O . ILE A 1 192 ? 9.513 9.121 -0.054 1.00 87.44 192 ILE A O 1
ATOM 1507 N N . HIS A 1 193 ? 10.850 7.949 1.341 1.00 87.50 193 HIS A N 1
ATOM 1508 C CA . HIS A 1 193 ? 11.721 7.372 0.328 1.00 87.50 193 HIS A CA 1
ATOM 1509 C C . HIS A 1 193 ? 11.013 6.202 -0.353 1.00 87.50 193 HIS A C 1
ATOM 1511 O O . HIS A 1 193 ? 10.762 5.159 0.254 1.00 87.50 193 HIS A O 1
ATOM 1517 N N . THR A 1 194 ? 10.653 6.381 -1.625 1.00 84.94 194 THR A N 1
ATOM 1518 C CA . THR A 1 194 ? 9.947 5.340 -2.389 1.00 84.94 194 THR A CA 1
ATOM 1519 C C . THR A 1 194 ? 10.878 4.214 -2.824 1.00 84.94 194 THR A C 1
ATOM 1521 O O . THR A 1 194 ? 10.433 3.086 -3.044 1.00 84.94 194 THR A O 1
ATOM 1524 N N . GLY A 1 195 ? 12.177 4.502 -2.961 1.00 82.62 195 GLY A N 1
ATOM 1525 C CA . GLY A 1 195 ? 13.111 3.614 -3.636 1.00 82.62 195 GLY A CA 1
ATOM 1526 C C . GLY A 1 195 ? 12.871 3.500 -5.146 1.00 82.62 195 GLY A C 1
ATOM 1527 O O . GLY A 1 195 ? 13.471 2.624 -5.776 1.00 82.62 195 GLY A O 1
ATOM 1528 N N . ASP A 1 196 ? 12.018 4.348 -5.728 1.00 83.75 196 ASP A N 1
ATOM 1529 C CA . ASP A 1 196 ? 11.737 4.404 -7.159 1.00 83.75 196 ASP A CA 1
ATOM 1530 C C . ASP A 1 196 ? 12.538 5.546 -7.814 1.00 83.75 196 ASP A C 1
ATOM 1532 O O . ASP A 1 196 ? 12.636 6.662 -7.297 1.00 83.75 196 ASP A O 1
ATOM 1536 N N . LEU A 1 197 ? 13.139 5.253 -8.968 1.00 82.81 197 LEU A N 1
ATOM 1537 C CA . LEU A 1 197 ? 13.810 6.221 -9.825 1.00 82.81 197 LEU A CA 1
ATOM 1538 C C . LEU A 1 197 ? 12.765 6.916 -10.698 1.00 82.81 197 LEU A C 1
ATOM 1540 O O . LEU A 1 197 ? 11.941 6.253 -11.326 1.00 82.81 197 LEU A O 1
ATOM 1544 N N . GLY A 1 198 ? 12.838 8.236 -10.808 1.00 84.62 198 GLY A N 1
ATOM 1545 C CA . GLY A 1 198 ? 11.962 9.006 -11.678 1.00 84.62 198 GLY A CA 1
ATOM 1546 C C . GLY A 1 198 ? 12.483 10.404 -11.974 1.00 84.62 198 GLY A C 1
ATOM 1547 O O . GLY A 1 198 ? 13.544 10.816 -11.504 1.00 84.62 198 GLY A O 1
ATOM 1548 N N . TYR A 1 199 ? 11.722 11.135 -12.777 1.00 82.88 199 TYR A N 1
ATOM 1549 C CA . TYR A 1 199 ? 11.922 12.554 -13.064 1.00 82.88 199 TYR A CA 1
ATOM 1550 C C . TYR A 1 199 ? 10.565 13.229 -13.247 1.00 82.88 199 TYR A C 1
ATOM 1552 O O . TYR A 1 199 ? 9.544 12.559 -13.373 1.00 82.88 199 TYR A O 1
ATOM 1560 N N . TYR A 1 200 ? 10.542 14.558 -13.284 1.00 83.12 200 TYR A N 1
ATOM 1561 C CA . TYR A 1 200 ? 9.336 15.307 -13.625 1.00 83.12 200 TYR A CA 1
ATOM 1562 C C . TYR A 1 200 ? 9.588 16.290 -14.762 1.00 83.12 200 TYR A C 1
ATOM 1564 O O . TYR A 1 200 ? 10.705 16.787 -14.916 1.00 83.12 200 TYR A O 1
ATOM 1572 N N . ASP A 1 201 ? 8.572 16.550 -15.579 1.00 81.44 201 ASP A N 1
ATOM 1573 C CA . ASP A 1 201 ? 8.662 17.518 -16.671 1.00 81.44 201 ASP A CA 1
ATOM 1574 C C . ASP A 1 201 ? 8.446 18.967 -16.196 1.00 81.44 201 ASP A C 1
ATOM 1576 O O . ASP A 1 201 ? 8.300 19.262 -15.009 1.00 81.44 201 ASP A O 1
ATOM 1580 N N . LYS A 1 202 ? 8.459 19.913 -17.140 1.00 82.69 202 LYS A N 1
ATOM 1581 C CA . LYS A 1 202 ? 8.268 21.345 -16.848 1.00 82.69 202 LYS A CA 1
ATOM 1582 C C . LYS A 1 202 ? 6.857 21.681 -16.361 1.00 82.69 202 LYS A C 1
ATOM 1584 O O . LYS A 1 202 ? 6.689 22.719 -15.726 1.00 82.69 202 LYS A O 1
ATOM 1589 N N . ASP A 1 203 ? 5.888 20.817 -16.646 1.00 77.44 203 ASP A N 1
ATOM 1590 C CA . ASP A 1 203 ? 4.494 20.960 -16.232 1.00 77.44 203 ASP A CA 1
ATOM 1591 C C . ASP A 1 203 ? 4.245 20.292 -14.867 1.00 77.44 203 ASP A C 1
ATOM 1593 O O . ASP A 1 203 ? 3.127 20.308 -14.353 1.00 77.44 203 ASP A O 1
ATOM 1597 N N . GLY A 1 204 ? 5.292 19.725 -14.253 1.00 72.19 204 GLY A N 1
ATOM 1598 C CA . GLY A 1 204 ? 5.220 19.058 -12.959 1.00 72.19 204 GLY A CA 1
ATOM 1599 C C . GLY A 1 204 ? 4.609 17.661 -13.032 1.00 72.19 204 GLY A C 1
ATOM 1600 O O . GLY A 1 204 ? 4.170 17.146 -12.000 1.00 72.19 204 GLY A O 1
ATOM 1601 N N . ARG A 1 205 ? 4.572 17.035 -14.213 1.00 73.56 205 ARG A N 1
ATOM 1602 C CA . ARG A 1 205 ? 4.152 15.638 -14.360 1.00 73.56 205 ARG A CA 1
ATOM 1603 C C . ARG A 1 205 ? 5.304 14.722 -13.989 1.00 73.56 205 ARG A C 1
ATOM 1605 O O . ARG A 1 205 ? 6.410 14.892 -14.494 1.00 73.56 205 ARG A O 1
ATOM 1612 N N . LEU A 1 206 ? 5.034 13.759 -13.115 1.00 76.00 206 LEU A N 1
ATOM 1613 C CA . LEU A 1 206 ? 6.011 12.798 -12.617 1.00 76.00 206 LEU A CA 1
ATOM 1614 C C . LEU A 1 206 ? 6.034 11.536 -13.492 1.00 76.00 206 LEU A C 1
ATOM 1616 O O . LEU A 1 206 ? 4.986 10.963 -13.784 1.00 76.00 206 LEU A O 1
ATOM 1620 N N . PHE A 1 207 ? 7.233 11.075 -13.839 1.00 74.25 207 PHE A N 1
ATOM 1621 C CA . PHE A 1 207 ? 7.500 9.871 -14.620 1.00 74.25 207 PHE A CA 1
ATOM 1622 C C . PHE A 1 207 ? 8.381 8.920 -13.806 1.00 74.25 207 PHE A C 1
ATOM 1624 O O . PHE A 1 207 ? 9.467 9.295 -13.360 1.00 74.25 207 PHE A O 1
ATOM 1631 N N . LEU A 1 208 ? 7.923 7.680 -13.619 1.00 78.31 208 LEU A N 1
ATOM 1632 C CA . LEU A 1 208 ? 8.682 6.629 -12.940 1.00 78.31 208 LEU A CA 1
ATOM 1633 C C . LEU A 1 208 ? 9.456 5.801 -13.967 1.00 78.31 208 LEU A C 1
ATOM 1635 O O . LEU A 1 208 ? 8.891 5.324 -14.946 1.00 78.31 208 LEU A O 1
ATOM 1639 N N . CYS A 1 209 ? 10.752 5.638 -13.727 1.00 71.12 209 CYS A N 1
ATOM 1640 C CA . CYS A 1 209 ? 11.706 4.979 -14.619 1.00 71.12 209 CYS A CA 1
ATOM 1641 C C . CYS A 1 209 ? 12.092 3.567 -14.149 1.00 71.12 209 CYS A C 1
ATOM 1643 O O . CYS A 1 209 ? 12.718 2.827 -14.905 1.00 71.12 209 CYS A O 1
ATOM 1645 N N . GLY A 1 210 ? 11.766 3.192 -12.908 1.00 69.50 210 GLY A N 1
ATOM 1646 C CA . GLY A 1 210 ? 12.057 1.871 -12.342 1.00 69.50 210 GLY A CA 1
ATOM 1647 C C . GLY A 1 210 ? 12.401 1.927 -10.853 1.00 69.50 210 GLY A C 1
ATOM 1648 O O . GLY A 1 210 ? 12.239 2.959 -10.213 1.00 69.50 210 GLY A O 1
ATOM 1649 N N . ARG A 1 211 ? 12.905 0.823 -10.290 1.00 73.94 211 ARG A N 1
ATOM 1650 C CA . ARG A 1 211 ? 13.353 0.740 -8.887 1.00 73.94 211 ARG A CA 1
ATOM 1651 C C . ARG A 1 211 ? 14.849 1.038 -8.778 1.00 73.94 211 ARG A C 1
ATOM 1653 O O . ARG A 1 211 ? 15.648 0.514 -9.548 1.00 73.94 211 ARG A O 1
ATOM 1660 N N . LEU A 1 212 ? 15.266 1.781 -7.751 1.00 74.19 212 LEU A N 1
ATOM 1661 C CA . LEU A 1 212 ? 16.686 2.027 -7.460 1.00 74.19 212 LEU A CA 1
ATOM 1662 C C . LEU A 1 212 ? 17.474 0.727 -7.262 1.00 74.19 212 LEU A C 1
ATOM 1664 O O . LEU A 1 212 ? 18.606 0.609 -7.723 1.00 74.19 212 LEU A O 1
ATOM 1668 N N . LYS A 1 213 ? 16.858 -0.264 -6.604 1.00 68.94 213 LYS A N 1
ATOM 1669 C CA . LYS A 1 213 ? 17.464 -1.583 -6.352 1.00 68.94 213 LYS A CA 1
ATOM 1670 C C . LYS A 1 213 ? 17.537 -2.479 -7.596 1.00 68.94 213 LYS A C 1
ATOM 1672 O O . LYS A 1 213 ? 18.173 -3.522 -7.525 1.00 68.94 213 LYS A O 1
ATOM 1677 N N . THR A 1 214 ? 16.890 -2.105 -8.702 1.00 65.31 214 THR A N 1
ATOM 1678 C CA . THR A 1 214 ? 16.914 -2.864 -9.967 1.00 65.31 214 THR A CA 1
ATOM 1679 C C . THR A 1 214 ? 17.749 -2.177 -11.047 1.00 65.31 214 THR A C 1
ATOM 1681 O O . THR A 1 214 ? 17.699 -2.586 -12.204 1.00 65.31 214 THR A O 1
ATOM 1684 N N . LEU A 1 215 ? 18.488 -1.115 -10.706 1.00 69.56 215 LEU A N 1
ATOM 1685 C CA . LEU A 1 215 ? 19.412 -0.478 -11.638 1.00 69.56 215 LEU A CA 1
ATOM 1686 C C . LEU A 1 215 ? 20.618 -1.380 -11.876 1.00 69.56 215 LEU A C 1
ATOM 1688 O O . LEU A 1 215 ? 21.243 -1.849 -10.928 1.00 69.56 215 LEU A O 1
ATOM 1692 N N . LEU A 1 216 ? 20.953 -1.571 -13.148 1.00 74.25 216 LEU A N 1
ATOM 1693 C CA . LEU A 1 216 ? 22.135 -2.309 -13.565 1.00 74.25 216 LEU A CA 1
ATOM 1694 C C . LEU A 1 216 ? 23.317 -1.351 -13.605 1.00 74.25 216 LEU A C 1
ATOM 1696 O O . LEU A 1 216 ? 23.224 -0.284 -14.222 1.00 74.25 216 LEU A O 1
ATOM 1700 N N . MET A 1 217 ? 24.422 -1.708 -12.955 1.00 72.88 217 MET A N 1
ATOM 1701 C CA . MET A 1 217 ? 25.648 -0.923 -13.020 1.00 72.88 217 MET A CA 1
ATOM 1702 C C . MET A 1 217 ? 26.603 -1.560 -14.020 1.00 72.88 217 MET A C 1
ATOM 1704 O O . MET A 1 217 ? 27.153 -2.610 -13.742 1.00 72.88 217 MET A O 1
ATOM 1708 N N . CYS A 1 218 ? 26.812 -0.915 -15.167 1.00 72.94 218 CYS A N 1
ATOM 1709 C CA . CYS A 1 218 ? 27.741 -1.375 -16.199 1.00 72.94 218 CYS A CA 1
ATOM 1710 C C . CYS A 1 218 ? 28.705 -0.234 -16.545 1.00 72.94 218 CYS A C 1
ATOM 1712 O O . CYS A 1 218 ? 28.263 0.884 -16.810 1.00 72.94 218 CYS A O 1
ATOM 1714 N N . GLU A 1 219 ? 30.017 -0.479 -16.495 1.00 75.00 219 GLU A N 1
ATOM 1715 C CA . GLU A 1 219 ? 31.058 0.530 -16.785 1.00 75.00 219 GLU A CA 1
ATOM 1716 C C . GLU A 1 219 ? 30.887 1.851 -16.000 1.00 75.00 219 GLU A C 1
ATOM 1718 O O . GLU A 1 219 ? 31.000 2.947 -16.550 1.00 75.00 219 GLU A O 1
ATOM 1723 N N . ALA A 1 220 ? 30.571 1.765 -14.702 1.00 69.62 220 ALA A N 1
ATOM 1724 C CA . ALA A 1 220 ? 30.290 2.921 -13.835 1.00 69.62 220 ALA A CA 1
ATOM 1725 C C . ALA A 1 220 ? 29.107 3.808 -14.292 1.00 69.62 220 ALA A C 1
ATOM 1727 O O . ALA A 1 220 ? 28.949 4.941 -13.829 1.00 69.62 220 ALA A O 1
ATOM 1728 N N . ARG A 1 221 ? 28.237 3.291 -15.167 1.00 68.88 221 ARG A N 1
ATOM 1729 C CA . ARG A 1 221 ? 26.982 3.921 -15.589 1.00 68.88 221 ARG A CA 1
ATOM 1730 C C . ARG A 1 221 ? 25.805 3.100 -15.069 1.00 68.88 221 ARG A C 1
ATOM 1732 O O . ARG A 1 221 ? 25.850 1.873 -15.052 1.00 68.88 221 ARG A O 1
ATOM 1739 N N . LYS A 1 222 ? 24.753 3.788 -14.623 1.00 69.12 222 LYS A N 1
ATOM 1740 C CA . LYS A 1 222 ? 23.503 3.159 -14.178 1.00 69.12 222 LYS A CA 1
ATOM 1741 C C . LYS A 1 222 ? 22.543 3.075 -15.360 1.00 69.12 222 LYS A C 1
ATOM 1743 O O . LYS A 1 222 ? 22.318 4.086 -16.022 1.00 69.12 222 LYS A O 1
ATOM 1748 N N . PHE A 1 223 ? 21.973 1.901 -15.582 1.00 72.25 223 PHE A N 1
ATOM 1749 C CA . PHE A 1 223 ? 20.956 1.654 -16.597 1.00 72.25 223 PHE A CA 1
ATOM 1750 C C . PHE A 1 223 ? 19.683 1.144 -15.927 1.00 72.25 223 PHE A C 1
ATOM 1752 O O . PHE A 1 223 ? 19.752 0.285 -15.043 1.00 72.25 223 PHE A O 1
ATOM 1759 N N . SER A 1 224 ? 18.523 1.655 -16.343 1.00 70.88 224 SER A N 1
ATOM 1760 C CA . SER A 1 224 ? 17.252 1.055 -15.944 1.00 70.88 224 SER A CA 1
ATOM 1761 C C . SER A 1 224 ? 16.969 -0.163 -16.815 1.00 70.88 224 SER A C 1
ATOM 1763 O O . SER A 1 224 ? 16.960 -0.064 -18.043 1.00 70.88 224 SER A O 1
ATOM 1765 N N . ALA A 1 225 ? 16.704 -1.311 -16.186 1.00 72.31 225 ALA A N 1
ATOM 1766 C CA . ALA A 1 225 ? 16.239 -2.499 -16.899 1.00 72.31 225 ALA A CA 1
ATOM 1767 C C . ALA A 1 225 ? 14.987 -2.177 -17.733 1.00 72.31 225 ALA A C 1
ATOM 1769 O O . ALA A 1 225 ? 14.919 -2.543 -18.901 1.00 72.31 225 ALA A O 1
ATOM 1770 N N . SER A 1 226 ? 14.071 -1.381 -17.176 1.00 68.75 226 SER A N 1
ATOM 1771 C CA . SER A 1 226 ? 12.809 -1.005 -17.811 1.00 68.75 226 SER A CA 1
ATOM 1772 C C . SER A 1 226 ? 12.971 -0.105 -19.037 1.00 68.75 226 SER A C 1
ATOM 1774 O O . SER A 1 226 ? 12.188 -0.215 -19.975 1.00 68.75 226 SER A O 1
ATOM 1776 N N . GLU A 1 227 ? 14.002 0.743 -19.090 1.00 71.31 227 GLU A N 1
ATOM 1777 C CA . GLU A 1 227 ? 14.320 1.519 -20.301 1.00 71.31 227 GLU A CA 1
ATOM 1778 C C . GLU A 1 227 ? 14.804 0.607 -21.435 1.00 71.31 227 GLU A C 1
ATOM 1780 O O . GLU A 1 227 ? 14.400 0.776 -22.585 1.00 71.31 227 GLU A O 1
ATOM 1785 N N . ILE A 1 228 ? 15.641 -0.384 -21.112 1.00 81.69 228 ILE A N 1
ATOM 1786 C CA . ILE A 1 228 ? 16.141 -1.360 -22.090 1.00 81.69 228 ILE A CA 1
ATOM 1787 C C . ILE A 1 228 ? 14.991 -2.261 -22.558 1.00 81.69 228 ILE A C 1
ATOM 1789 O O . ILE A 1 228 ? 14.856 -2.509 -23.754 1.00 81.69 228 ILE A O 1
ATOM 1793 N N . GLU A 1 229 ? 14.136 -2.712 -21.636 1.00 81.44 229 GLU A N 1
ATOM 1794 C CA . GLU A 1 229 ? 12.919 -3.471 -21.943 1.00 81.44 229 GLU A CA 1
ATOM 1795 C C . GLU A 1 229 ? 12.002 -2.678 -22.874 1.00 81.44 229 GLU A C 1
ATOM 1797 O O . GLU A 1 229 ? 11.567 -3.213 -23.889 1.00 81.44 229 GLU A O 1
ATOM 1802 N N . HIS A 1 230 ? 11.763 -1.394 -22.591 1.00 79.00 230 HIS A N 1
ATOM 1803 C CA . HIS A 1 230 ? 10.937 -0.536 -23.438 1.00 79.00 230 HIS A CA 1
ATOM 1804 C C . HIS A 1 230 ? 11.501 -0.422 -24.859 1.00 79.00 230 HIS A C 1
ATOM 1806 O O . HIS A 1 230 ? 10.779 -0.686 -25.817 1.00 79.00 230 HIS A O 1
ATOM 1812 N N . CYS A 1 231 ? 12.803 -0.142 -24.998 1.00 83.06 231 CYS A N 1
ATOM 1813 C CA . CYS A 1 231 ? 13.472 -0.104 -26.303 1.00 83.06 231 CYS A CA 1
ATOM 1814 C C . CYS A 1 231 ? 13.340 -1.434 -27.067 1.00 83.06 231 CYS A C 1
ATOM 1816 O O . CYS A 1 231 ? 13.150 -1.446 -28.280 1.00 83.06 231 CYS A O 1
ATOM 1818 N N . LEU A 1 232 ? 13.457 -2.572 -26.374 1.00 85.75 232 LEU A N 1
ATOM 1819 C CA . LEU A 1 232 ? 13.349 -3.894 -26.997 1.00 85.75 232 LEU A CA 1
ATOM 1820 C C . LEU A 1 232 ? 11.903 -4.242 -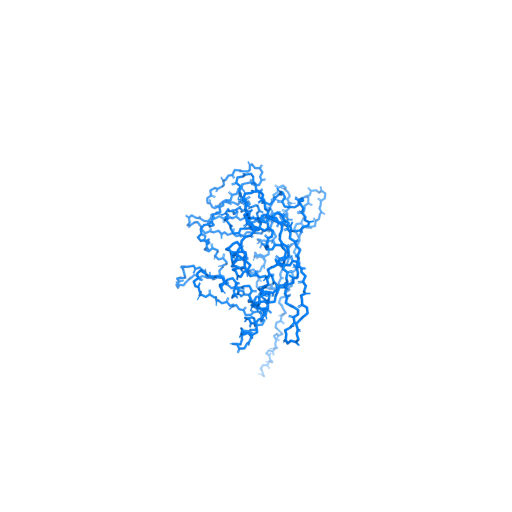27.378 1.00 85.75 232 LEU A C 1
ATOM 1822 O O . LEU A 1 232 ? 11.692 -4.881 -28.407 1.00 85.75 232 LEU A O 1
ATOM 1826 N N . MET A 1 233 ? 10.915 -3.797 -26.597 1.00 87.12 233 MET A N 1
ATOM 1827 C CA . MET A 1 233 ? 9.489 -3.981 -26.890 1.00 87.12 233 MET A CA 1
ATOM 1828 C C . MET A 1 233 ? 9.026 -3.241 -28.151 1.00 87.12 233 MET A C 1
ATOM 1830 O O . MET A 1 233 ? 8.049 -3.666 -28.768 1.00 87.12 233 MET A O 1
ATOM 1834 N N . GLU A 1 234 ? 9.714 -2.173 -28.571 1.00 89.31 234 GLU A N 1
ATOM 1835 C CA . GLU A 1 234 ? 9.425 -1.477 -29.837 1.00 89.31 234 GLU A CA 1
ATOM 1836 C C . GLU A 1 234 ? 9.719 -2.345 -31.075 1.00 89.31 234 GLU A C 1
ATOM 1838 O O . GLU A 1 234 ? 9.195 -2.093 -32.162 1.00 89.31 234 GLU A O 1
ATOM 1843 N N . HIS A 1 235 ? 10.541 -3.389 -30.938 1.00 90.81 235 HIS A N 1
ATOM 1844 C CA . HIS A 1 235 ? 10.915 -4.244 -32.056 1.00 90.81 235 HIS A CA 1
ATOM 1845 C C . HIS A 1 235 ? 9.783 -5.219 -32.428 1.00 90.81 235 HIS A C 1
ATOM 1847 O O . HIS A 1 235 ? 9.347 -6.035 -31.618 1.00 90.81 235 HIS A O 1
ATOM 1853 N N . GLU A 1 236 ? 9.360 -5.232 -33.700 1.00 89.69 236 GLU A N 1
ATOM 1854 C CA . GLU A 1 236 ? 8.180 -5.988 -34.164 1.00 89.69 236 GLU A CA 1
ATOM 1855 C C . GLU A 1 236 ? 8.196 -7.481 -33.804 1.00 89.69 236 GLU A C 1
ATOM 1857 O O . GLU A 1 236 ? 7.149 -8.055 -33.502 1.00 89.69 236 GLU A O 1
ATOM 1862 N N . ALA A 1 237 ? 9.374 -8.109 -33.810 1.00 90.94 237 ALA A N 1
ATOM 1863 C CA . ALA A 1 237 ? 9.541 -9.530 -33.498 1.00 90.94 237 ALA A CA 1
ATOM 1864 C C . ALA A 1 237 ? 9.414 -9.887 -32.003 1.00 90.94 237 ALA A C 1
ATOM 1866 O O . ALA A 1 237 ? 9.312 -11.073 -31.686 1.00 90.94 237 ALA A O 1
ATOM 1867 N N . VAL A 1 238 ? 9.436 -8.907 -31.095 1.00 88.94 238 VAL A N 1
ATOM 1868 C CA . VAL A 1 238 ? 9.407 -9.126 -29.642 1.00 88.94 238 VAL A CA 1
ATOM 1869 C C . VAL A 1 238 ? 7.959 -9.212 -29.159 1.00 88.94 238 VAL A C 1
ATOM 1871 O O . VAL A 1 238 ? 7.126 -8.368 -29.491 1.00 88.94 238 VAL A O 1
ATOM 1874 N N . GLU A 1 239 ? 7.643 -10.282 -28.431 1.00 89.62 239 GLU A N 1
ATOM 1875 C CA . GLU A 1 239 ? 6.360 -10.500 -27.750 1.00 89.62 239 GLU A CA 1
ATOM 1876 C C . GLU A 1 239 ? 6.447 -10.038 -26.296 1.00 89.62 239 GLU A C 1
ATOM 1878 O O . GLU A 1 239 ? 5.618 -9.251 -25.851 1.00 89.62 239 GLU A O 1
ATOM 1883 N N . GLU A 1 240 ? 7.492 -10.474 -25.594 1.00 85.12 240 GLU A N 1
ATOM 1884 C CA . GLU A 1 240 ? 7.801 -10.082 -24.220 1.00 85.12 240 GLU A CA 1
ATOM 1885 C C . GLU A 1 240 ? 9.320 -10.002 -24.039 1.00 85.12 240 GLU A C 1
ATOM 1887 O O . GLU A 1 240 ? 10.083 -10.707 -24.708 1.00 85.12 240 GLU A O 1
ATOM 1892 N N . VAL A 1 241 ? 9.773 -9.165 -23.110 1.00 87.25 241 VAL A N 1
ATOM 1893 C CA . VAL A 1 241 ? 11.188 -9.039 -22.757 1.00 87.25 241 VAL A CA 1
ATOM 1894 C C . VAL A 1 241 ? 11.345 -8.784 -21.266 1.00 87.25 241 VAL A C 1
ATOM 1896 O O . VAL A 1 241 ? 10.534 -8.088 -20.661 1.00 87.25 241 VAL A O 1
ATOM 1899 N N . SER A 1 242 ? 12.405 -9.340 -20.685 1.00 85.06 242 SER A N 1
ATOM 1900 C CA . SER A 1 242 ? 12.857 -8.986 -19.344 1.00 85.06 242 SER A CA 1
ATOM 1901 C C . SER A 1 242 ? 14.372 -8.826 -19.317 1.00 85.06 242 SER A C 1
ATOM 1903 O O . SER A 1 242 ? 15.098 -9.653 -19.875 1.00 85.06 242 SER A O 1
ATOM 1905 N N . VAL A 1 243 ? 14.852 -7.755 -18.690 1.00 81.62 243 VAL A N 1
ATOM 1906 C CA . VAL A 1 243 ? 16.273 -7.405 -18.611 1.00 81.62 243 VAL A CA 1
ATOM 1907 C C . VAL A 1 243 ? 16.778 -7.586 -17.182 1.00 81.62 243 VAL A C 1
ATOM 1909 O O . VAL A 1 243 ? 16.176 -7.116 -16.221 1.00 81.62 243 VAL A O 1
ATOM 1912 N N . LEU A 1 244 ? 17.921 -8.255 -17.043 1.00 83.75 244 LEU A N 1
ATOM 1913 C CA . LEU A 1 244 ? 18.586 -8.516 -15.770 1.00 83.75 244 LEU A CA 1
ATOM 1914 C C . LEU A 1 244 ? 20.089 -8.239 -15.855 1.00 83.75 244 LEU A C 1
ATOM 1916 O O . LEU A 1 244 ? 20.683 -8.256 -16.931 1.00 83.75 244 LEU A O 1
ATOM 1920 N N . GLY A 1 245 ? 20.716 -8.008 -14.705 1.00 82.25 245 GLY A N 1
ATOM 1921 C CA . GLY A 1 245 ? 22.168 -7.908 -14.587 1.00 82.25 245 GLY A CA 1
ATOM 1922 C C . GLY A 1 245 ? 22.782 -9.276 -14.354 1.00 82.25 245 GLY A C 1
ATOM 1923 O O . GLY A 1 245 ? 22.411 -9.965 -13.405 1.00 82.25 245 GLY A O 1
ATOM 1924 N N . ILE A 1 246 ? 23.732 -9.667 -15.199 1.00 85.00 246 ILE A N 1
ATOM 1925 C CA . ILE A 1 246 ? 24.623 -10.793 -14.927 1.00 85.00 246 ILE A CA 1
ATOM 1926 C C . ILE A 1 246 ? 25.842 -10.240 -14.178 1.00 85.00 246 ILE A C 1
ATOM 1928 O O . ILE A 1 246 ? 26.563 -9.423 -14.757 1.00 85.00 246 ILE A O 1
ATOM 1932 N N . PRO A 1 247 ? 26.109 -10.675 -12.932 1.00 82.62 247 PRO A N 1
ATOM 1933 C CA . PRO A 1 247 ? 27.255 -10.192 -12.173 1.00 82.62 247 PRO A CA 1
ATOM 1934 C C . PRO A 1 247 ? 28.572 -10.420 -12.923 1.00 82.62 247 PRO A C 1
ATOM 1936 O O . PRO A 1 247 ? 28.851 -11.529 -13.383 1.00 82.62 247 PRO A O 1
ATOM 1939 N N . SER A 1 248 ? 29.394 -9.377 -13.021 1.00 81.50 248 SER A N 1
ATOM 1940 C CA . SER A 1 248 ? 30.696 -9.399 -13.687 1.00 81.50 248 SER A CA 1
ATOM 1941 C C . SER A 1 248 ? 31.769 -8.752 -12.810 1.00 81.50 248 SER A C 1
ATOM 1943 O O . SER A 1 248 ? 31.574 -7.629 -12.347 1.00 81.50 248 SER A O 1
ATOM 1945 N N . PRO A 1 249 ? 32.934 -9.396 -12.612 1.00 78.25 249 PRO A N 1
ATOM 1946 C CA . PRO A 1 249 ? 34.042 -8.799 -11.865 1.00 78.25 249 PRO A CA 1
ATOM 1947 C C . PRO A 1 249 ? 34.580 -7.495 -12.472 1.00 78.25 249 PRO A C 1
ATOM 1949 O O . PRO A 1 249 ? 35.113 -6.662 -11.747 1.00 78.25 249 PRO A O 1
ATOM 1952 N N . GLU A 1 250 ? 34.468 -7.327 -13.792 1.00 78.50 250 GLU A N 1
ATOM 1953 C CA . GLU A 1 250 ? 35.042 -6.190 -14.526 1.00 78.50 250 GLU A CA 1
ATOM 1954 C C . GLU A 1 250 ? 34.058 -5.025 -14.653 1.00 78.50 250 GLU A C 1
ATOM 1956 O O . GLU A 1 250 ? 34.452 -3.864 -14.564 1.00 78.50 250 GLU A O 1
ATOM 1961 N N . LEU A 1 251 ? 32.775 -5.339 -14.852 1.00 74.56 251 LEU A N 1
ATOM 1962 C CA . LEU A 1 251 ? 31.741 -4.357 -15.186 1.00 74.56 251 LEU A CA 1
ATOM 1963 C C . LEU A 1 251 ? 30.707 -4.146 -14.081 1.00 74.56 251 LEU A C 1
ATOM 1965 O O . LEU A 1 251 ? 29.846 -3.295 -14.255 1.00 74.56 251 LEU A O 1
ATOM 1969 N N . GLN A 1 252 ? 30.820 -4.870 -12.963 1.00 79.44 252 GLN A N 1
ATOM 1970 C CA . GLN A 1 252 ? 29.808 -5.042 -11.916 1.00 79.44 252 GLN A CA 1
ATOM 1971 C C . GLN A 1 252 ? 28.580 -5.821 -12.403 1.00 79.44 252 GLN A C 1
ATOM 1973 O O . GLN A 1 252 ? 28.387 -6.951 -11.959 1.00 79.44 252 GLN A O 1
ATOM 1978 N N . ASP A 1 253 ? 27.830 -5.292 -13.368 1.00 78.62 253 ASP A N 1
ATOM 1979 C CA . ASP A 1 253 ? 26.702 -5.959 -14.020 1.00 78.62 253 ASP A CA 1
ATOM 1980 C C . ASP A 1 253 ? 26.842 -5.901 -15.548 1.00 78.62 253 ASP A C 1
ATOM 1982 O O . ASP A 1 253 ? 27.116 -4.856 -16.135 1.00 78.62 253 ASP A O 1
ATOM 1986 N N . ILE A 1 254 ? 26.590 -7.024 -16.221 1.00 84.06 254 ILE A N 1
ATOM 1987 C CA . ILE A 1 254 ? 26.388 -7.090 -17.672 1.00 84.06 254 ILE A CA 1
ATOM 1988 C C . ILE A 1 254 ? 24.877 -7.166 -17.927 1.00 84.06 254 ILE A C 1
ATOM 1990 O O . ILE A 1 254 ? 24.266 -8.169 -17.546 1.00 84.06 254 ILE A O 1
ATOM 1994 N N . PRO A 1 255 ? 24.251 -6.161 -18.568 1.00 83.44 255 PRO A N 1
ATOM 1995 C CA . PRO A 1 255 ? 22.842 -6.232 -18.933 1.00 83.44 255 PRO A CA 1
ATOM 1996 C C . PRO A 1 255 ? 22.585 -7.376 -19.915 1.00 83.44 255 PRO A C 1
ATOM 1998 O O . PRO A 1 255 ? 23.182 -7.435 -20.990 1.00 83.44 255 PRO A O 1
ATOM 2001 N N . ALA A 1 256 ? 21.676 -8.274 -19.555 1.00 85.19 256 ALA A N 1
ATOM 2002 C CA . ALA A 1 256 ? 21.234 -9.385 -20.379 1.00 85.19 256 ALA A CA 1
ATOM 2003 C C . ALA A 1 256 ? 19.710 -9.365 -20.503 1.00 85.19 256 ALA A C 1
ATOM 2005 O O . ALA A 1 256 ? 19.002 -9.203 -19.512 1.00 85.19 256 ALA A O 1
ATOM 2006 N N . ALA A 1 257 ? 19.208 -9.548 -21.723 1.00 87.81 257 ALA A N 1
ATOM 2007 C CA . ALA A 1 257 ? 17.781 -9.596 -22.011 1.00 87.81 257 ALA A CA 1
ATOM 2008 C C . ALA A 1 257 ? 17.344 -11.032 -22.318 1.00 87.81 257 ALA A C 1
ATOM 2010 O O . ALA A 1 257 ? 17.940 -11.706 -23.162 1.00 87.81 257 ALA A O 1
ATOM 2011 N N . VAL A 1 258 ? 16.275 -11.483 -21.670 1.00 88.94 258 VAL A N 1
ATOM 2012 C CA . VAL A 1 258 ? 15.524 -12.677 -22.062 1.00 88.94 258 VAL A CA 1
ATOM 2013 C C . VAL A 1 258 ? 14.350 -12.209 -22.911 1.00 88.94 258 VAL A C 1
ATOM 2015 O O . VAL A 1 258 ? 13.529 -11.425 -22.445 1.00 88.94 258 VAL A O 1
ATOM 2018 N N . VAL A 1 259 ? 14.292 -12.668 -24.161 1.00 91.12 259 VAL A N 1
ATOM 2019 C CA . VAL A 1 259 ? 13.317 -12.212 -25.160 1.00 91.12 259 VAL A CA 1
ATOM 2020 C C . VAL A 1 259 ? 12.437 -13.379 -25.594 1.00 91.12 259 VAL A C 1
ATOM 2022 O O . VAL A 1 259 ? 12.941 -14.420 -26.020 1.00 91.12 259 VAL A O 1
ATOM 2025 N N . VAL A 1 260 ? 11.124 -13.185 -25.534 1.00 91.38 260 VAL A N 1
ATOM 2026 C CA . VAL A 1 260 ? 10.124 -14.053 -26.159 1.00 91.38 260 VAL A CA 1
ATOM 2027 C C . VAL A 1 260 ? 9.778 -13.455 -27.517 1.00 91.38 260 VAL A C 1
ATOM 2029 O O . VAL A 1 260 ? 9.431 -12.279 -27.612 1.00 91.38 260 VAL A O 1
ATOM 2032 N N . THR A 1 261 ? 9.895 -14.244 -28.583 1.00 91.75 261 THR A N 1
ATOM 2033 C CA . THR A 1 261 ? 9.576 -13.791 -29.941 1.00 91.75 261 THR A CA 1
ATOM 2034 C C . THR A 1 261 ? 8.152 -14.163 -30.330 1.00 91.75 261 THR A C 1
ATOM 2036 O O . THR A 1 261 ? 7.684 -15.261 -30.021 1.00 91.75 261 THR A O 1
ATOM 2039 N N . LYS A 1 262 ? 7.480 -13.276 -31.075 1.00 87.50 262 LYS A N 1
ATOM 2040 C CA . LYS A 1 262 ? 6.148 -13.559 -31.622 1.00 87.50 262 LYS A CA 1
ATOM 2041 C C . LYS A 1 262 ? 6.226 -14.792 -32.520 1.00 87.50 262 LYS A C 1
ATOM 2043 O O . LYS A 1 262 ? 7.076 -14.867 -33.412 1.00 87.50 262 LYS A O 1
ATOM 2048 N N . LYS A 1 263 ? 5.323 -15.760 -32.326 1.00 76.12 263 LYS A N 1
ATOM 2049 C CA . LYS A 1 263 ? 5.201 -16.907 -33.243 1.00 76.12 263 LYS A CA 1
ATOM 2050 C C . LYS A 1 263 ? 4.989 -16.393 -34.666 1.00 76.12 263 LYS A C 1
ATOM 2052 O O . LYS A 1 263 ? 4.051 -15.643 -34.920 1.00 76.12 263 LYS A O 1
ATOM 2057 N N . ALA A 1 264 ? 5.827 -16.837 -35.600 1.00 58.72 264 ALA A N 1
ATOM 2058 C CA . ALA A 1 264 ? 5.596 -16.585 -37.013 1.00 58.72 264 ALA A CA 1
ATOM 2059 C C . ALA A 1 264 ? 4.221 -17.148 -37.398 1.00 58.72 264 ALA A C 1
ATOM 2061 O O . ALA A 1 264 ? 3.983 -18.351 -37.267 1.00 58.72 264 ALA A O 1
ATOM 2062 N N . THR A 1 265 ? 3.317 -16.290 -37.875 1.00 48.31 265 THR A N 1
ATOM 2063 C CA . THR A 1 265 ? 2.117 -16.743 -38.579 1.00 48.31 265 THR A CA 1
ATOM 2064 C C . THR A 1 265 ? 2.598 -17.617 -39.737 1.00 48.31 265 THR A C 1
ATOM 2066 O O . THR A 1 265 ? 3.348 -17.112 -40.578 1.00 48.31 265 THR A O 1
ATOM 2069 N N . PRO A 1 266 ? 2.246 -18.915 -39.804 1.00 40.56 266 PRO A N 1
ATOM 2070 C CA . PRO A 1 266 ? 2.627 -19.726 -40.945 1.00 40.56 266 PRO A CA 1
ATOM 2071 C C . PRO A 1 266 ? 2.007 -19.079 -42.181 1.00 40.56 266 PRO A C 1
ATOM 2073 O O . PRO A 1 266 ? 0.784 -18.998 -42.300 1.00 40.56 266 PRO A O 1
ATOM 2076 N N . GLN A 1 267 ? 2.847 -18.575 -43.085 1.00 47.59 267 GLN A N 1
ATOM 2077 C CA . GLN A 1 267 ? 2.381 -18.181 -44.403 1.00 47.59 267 GLN A CA 1
ATOM 2078 C C . GLN A 1 267 ? 1.923 -19.460 -45.097 1.00 47.59 267 GLN A C 1
ATOM 2080 O O . GLN A 1 267 ? 2.736 -20.279 -45.526 1.00 47.59 267 GLN A O 1
ATOM 2085 N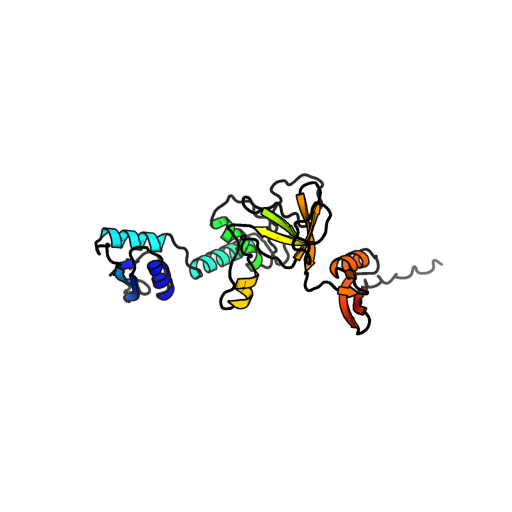 N . ILE A 1 268 ? 0.608 -19.670 -45.131 1.00 44.19 268 ILE A N 1
ATOM 2086 C CA . ILE A 1 268 ? -0.010 -20.707 -45.949 1.00 44.19 268 ILE A CA 1
ATOM 2087 C C . ILE A 1 268 ? 0.343 -20.333 -47.386 1.00 44.19 268 ILE A C 1
ATOM 2089 O O . ILE A 1 268 ? -0.153 -19.335 -47.907 1.00 44.19 268 ILE A O 1
ATOM 2093 N N . GLY A 1 269 ? 1.278 -21.082 -47.973 1.00 39.28 269 GLY A N 1
ATOM 2094 C CA . GLY A 1 269 ? 1.793 -20.824 -49.308 1.00 39.28 269 GLY A CA 1
ATOM 2095 C C . GLY A 1 269 ? 0.654 -20.652 -50.306 1.00 39.28 269 GLY A C 1
ATOM 2096 O O . GLY A 1 269 ? -0.262 -21.474 -50.372 1.00 39.28 269 GLY A O 1
ATOM 2097 N N . SER A 1 270 ? 0.716 -19.580 -51.090 1.00 42.56 270 SER A N 1
ATOM 2098 C CA . SER A 1 270 ? -0.064 -19.480 -52.313 1.00 42.56 270 SER A CA 1
ATOM 2099 C C . SER A 1 270 ? 0.323 -20.657 -53.209 1.00 42.56 270 SER A C 1
ATOM 2101 O O . SER A 1 270 ? 1.469 -20.804 -53.630 1.00 42.56 270 SER A O 1
ATOM 2103 N N . SER A 1 271 ? -0.646 -21.538 -53.453 1.00 40.22 271 SER A N 1
ATOM 2104 C CA . SER A 1 271 ? -0.529 -22.596 -54.453 1.00 40.22 271 SER A CA 1
ATOM 2105 C C . SER A 1 271 ? -0.175 -21.962 -55.808 1.00 40.22 271 SER A C 1
ATOM 2107 O O . SER A 1 271 ? -0.741 -20.911 -56.132 1.00 40.22 271 SER A O 1
ATOM 2109 N N . PRO A 1 272 ? 0.750 -22.536 -56.599 1.00 44.72 272 PRO A N 1
ATOM 2110 C CA . PRO A 1 272 ? 1.055 -22.001 -57.916 1.00 44.72 272 PRO A CA 1
ATOM 2111 C C . PRO A 1 272 ? -0.194 -22.133 -58.795 1.00 44.72 272 PRO A C 1
ATOM 2113 O O . PRO A 1 272 ? -0.725 -23.229 -58.978 1.00 44.72 272 PRO A O 1
ATOM 2116 N N . ALA A 1 273 ? -0.686 -21.001 -59.300 1.00 43.16 273 ALA A N 1
ATOM 2117 C CA . ALA A 1 273 ? -1.719 -20.996 -60.321 1.00 43.16 273 ALA A CA 1
ATOM 2118 C C . ALA A 1 273 ? -1.159 -21.649 -61.596 1.00 43.16 273 ALA A C 1
ATOM 2120 O O . ALA A 1 273 ? -0.063 -21.306 -62.034 1.00 43.16 273 ALA A O 1
ATOM 2121 N N . THR A 1 274 ? -1.937 -22.613 -62.087 1.00 50.22 274 THR A N 1
ATOM 2122 C CA . THR A 1 274 ? -1.845 -23.406 -63.326 1.00 50.22 274 THR A CA 1
ATOM 2123 C C . THR A 1 274 ? -1.137 -22.751 -64.505 1.00 50.22 274 THR A C 1
ATOM 2125 O O . THR A 1 274 ? -1.432 -21.567 -64.780 1.00 50.22 274 THR A O 1
#

Organism: Rhipicephalus sanguineus (NCBI:txid34632)

Sequence (274 aa):
MLICQTRKFSASEAEHCLMEHEAVEDVSVTGIPAPDLQDIPAAIVVTRNGYTPDQKLADDLKLHVADQVTYSELRDKLRRCAAWYRSQGVRKDDRVFIHIGNSIESFIAVCSVPLTGATFVSSDCMWSEGVEPYLCFTILRFVTYQVIDTVSGVVLGPMRHGEVLFHTPYAATKYYGDAETSENIVDKDGWIHTGDLGYYDKDGRLFLCGRLKTLLMCEARKFSASEIEHCLMEHEAVEEVSVLGIPSPELQDIPAAVVVTKKATPQIGSSPAT

Secondary structure (DSSP, 8-state):
-EE--SS---HHHHHHHHHTSTTEEEEEEEEEP-SSSS-EEEEEEEEPTT----HHHHHHHHHHHHH---HHHHHHHHHHHHHHHHHTT--TT-EEE----SSHHHHHHHHHSGGGTPEEEPPPTT--TT--------PPTT-EEEEE-TTT-PBP-TT--EEEEEE-TTS---BTTBHHHHHTTB-TTS-EEEEEEEEE-TT--EEEEEEGGGEEEETTEEEEHHHHHHHHHTSTTEEEEEEEEEEETTTEEEEEEEEEEPPPP-----PPP-

pLDDT: mean 75.29, std 14.64, range [35.53, 94.56]